Protein AF-A0A9X1LPK2-F1 (afdb_monomer)

pLDDT: mean 75.33, std 13.74, range [39.84, 93.5]

Radius of gyration: 26.35 Å; Cα contacts (8 Å, |Δi|>4): 251; chains: 1; bounding box: 67×28×65 Å

Secondary structure (DSSP, 8-state):
-EEEEEEEEEETTTTEEEEEPTTSPEEEEEGGGB-SS---TT-EEEEEEEEETTEEEEEEEEEEPTTPPP----TT----------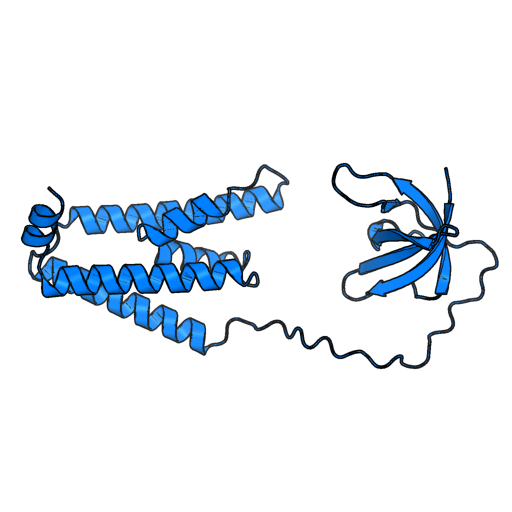----HHHHHHHHHHHHHHHHHHHHHHHTTSS-HHHHHHHHHHHHHHHHHHHHHHHHHHHTPPPPPHHHHHHHIIIIIHHHHHHHHHHH--S-S-HHHHHHHHHHHHHHHHHHHHHHHH-HHHHHHHT-

Organism: NCBI:txid2830665

Structure (mmCIF, N/CA/C/O backbone):
data_AF-A0A9X1LPK2-F1
#
_entry.id   AF-A0A9X1LPK2-F1
#
loop_
_atom_site.group_PDB
_atom_site.id
_atom_site.type_symbol
_atom_site.label_atom_id
_atom_site.label_alt_id
_atom_site.label_comp_id
_atom_site.label_asym_id
_atom_site.label_entity_id
_atom_site.label_seq_id
_atom_site.pdbx_PDB_ins_c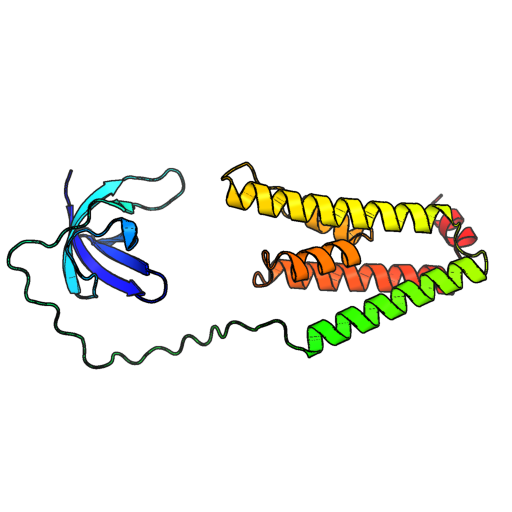ode
_atom_site.Cartn_x
_atom_site.Cartn_y
_atom_site.Cartn_z
_atom_site.occupancy
_atom_site.B_iso_or_equiv
_atom_site.auth_seq_id
_atom_site.auth_comp_id
_atom_site.auth_asym_id
_atom_site.auth_atom_id
_atom_site.pdbx_PDB_model_num
ATOM 1 N N . MET A 1 1 ? -17.197 5.290 39.358 1.00 73.25 1 MET A N 1
ATOM 2 C CA . MET A 1 1 ? -18.609 5.562 39.716 1.00 73.25 1 MET A CA 1
ATOM 3 C C . MET A 1 1 ? -19.497 4.995 38.621 1.00 73.25 1 MET A C 1
ATOM 5 O O . MET A 1 1 ? -19.075 5.026 37.468 1.00 73.25 1 MET A O 1
ATOM 9 N N . ARG A 1 2 ? -20.668 4.442 38.962 1.00 82.50 2 ARG A N 1
ATOM 10 C CA . ARG A 1 2 ? -21.638 3.992 37.955 1.00 82.50 2 ARG A CA 1
ATOM 11 C C . ARG A 1 2 ? -22.504 5.168 37.516 1.00 82.50 2 ARG A C 1
ATOM 13 O O . ARG A 1 2 ? -22.961 5.940 38.351 1.00 82.50 2 ARG A O 1
ATOM 20 N N . VAL A 1 3 ? -22.693 5.296 36.212 1.00 87.25 3 VAL A N 1
ATOM 21 C CA . VAL A 1 3 ? -23.479 6.339 35.556 1.00 87.25 3 VAL A CA 1
ATOM 22 C C . VAL A 1 3 ? -24.634 5.661 34.833 1.00 87.25 3 VAL A C 1
ATOM 24 O O . VAL A 1 3 ? -24.469 4.585 34.259 1.00 87.25 3 VAL A O 1
ATOM 27 N N . GLN A 1 4 ? -25.809 6.279 34.869 1.00 89.56 4 GLN A N 1
ATOM 28 C CA . GLN A 1 4 ? -26.956 5.830 34.090 1.00 89.56 4 GLN A CA 1
ATOM 29 C C . GLN A 1 4 ? -27.042 6.621 32.789 1.00 89.56 4 GLN A C 1
ATOM 31 O O . GLN A 1 4 ? -26.745 7.813 32.747 1.00 89.56 4 GLN A O 1
ATOM 36 N N . GLY A 1 5 ? -27.474 5.963 31.724 1.00 88.44 5 GLY A N 1
ATOM 37 C CA . GLY A 1 5 ? -27.716 6.600 30.441 1.00 88.44 5 GLY A CA 1
ATOM 38 C C . GLY A 1 5 ? -28.666 5.781 29.586 1.00 88.44 5 GLY A C 1
ATOM 39 O O . GLY A 1 5 ? -29.150 4.723 29.988 1.00 88.44 5 GLY A O 1
ATOM 40 N N . THR A 1 6 ? -28.939 6.281 28.389 1.00 89.44 6 THR A N 1
ATOM 41 C CA . THR A 1 6 ? -29.789 5.589 27.415 1.00 89.44 6 THR A CA 1
ATOM 42 C C . THR A 1 6 ? -28.982 5.315 26.161 1.00 89.44 6 THR A C 1
ATOM 44 O O . THR A 1 6 ? -28.299 6.209 25.666 1.00 89.44 6 THR A O 1
ATOM 47 N N . ILE A 1 7 ? -29.040 4.094 25.632 1.00 87.25 7 ILE A N 1
ATOM 48 C CA . ILE A 1 7 ? -28.417 3.779 24.345 1.00 87.25 7 ILE A CA 1
ATOM 49 C C . ILE A 1 7 ? -29.108 4.634 23.279 1.00 87.25 7 ILE A C 1
ATOM 51 O O . ILE A 1 7 ? -30.276 4.432 22.965 1.00 87.25 7 ILE A O 1
ATOM 55 N N . HIS A 1 8 ? -28.396 5.627 22.753 1.00 83.94 8 HIS A N 1
ATOM 56 C CA . HIS A 1 8 ? -28.924 6.559 21.759 1.00 83.94 8 HIS A CA 1
ATOM 57 C C . HIS A 1 8 ? -28.713 6.048 20.335 1.00 83.94 8 HIS A C 1
ATOM 59 O O . HIS A 1 8 ? -29.513 6.338 19.454 1.00 83.94 8 HIS A O 1
ATOM 65 N N . ARG A 1 9 ? -27.642 5.277 20.114 1.00 82.50 9 ARG A N 1
ATOM 66 C CA . ARG A 1 9 ? -27.357 4.632 18.832 1.00 82.50 9 ARG A CA 1
ATOM 67 C C . ARG A 1 9 ? -26.761 3.255 19.050 1.00 82.50 9 ARG A C 1
ATOM 69 O O . ARG A 1 9 ? -25.838 3.125 19.856 1.00 82.50 9 ARG A O 1
ATOM 76 N N . TRP A 1 10 ? -27.211 2.265 18.287 1.00 84.38 10 TRP A N 1
ATOM 77 C CA . TRP A 1 10 ? -26.625 0.927 18.302 1.00 84.38 10 TRP A CA 1
ATOM 78 C C . TRP A 1 10 ? -26.469 0.352 16.892 1.00 84.38 10 TRP A C 1
ATOM 80 O O . TRP A 1 10 ? -27.422 0.308 16.123 1.00 84.38 10 TRP A O 1
ATOM 90 N N . ASP A 1 11 ? -25.264 -0.111 16.558 1.00 80.81 11 ASP A N 1
ATOM 91 C CA . ASP A 1 11 ? -24.963 -0.817 15.310 1.00 80.81 11 ASP A CA 1
ATOM 92 C C . ASP A 1 11 ? -24.681 -2.290 15.638 1.00 80.81 11 ASP A C 1
ATOM 94 O O . ASP A 1 11 ? -23.607 -2.644 16.137 1.00 80.81 11 ASP A O 1
ATOM 98 N N . ALA A 1 12 ? -25.672 -3.151 15.389 1.00 74.44 12 ALA A N 1
ATOM 99 C CA . ALA A 1 12 ? -25.590 -4.575 15.702 1.00 74.44 12 ALA A CA 1
ATOM 100 C C . ALA A 1 12 ? -24.550 -5.312 14.839 1.00 74.44 12 ALA A C 1
ATOM 102 O O . ALA A 1 12 ? -23.851 -6.186 15.351 1.00 74.44 12 ALA A O 1
ATOM 103 N N . ASP A 1 13 ? -24.389 -4.918 13.571 1.00 68.44 13 ASP A N 1
ATOM 104 C CA . ASP A 1 13 ? -23.451 -5.549 12.634 1.00 68.44 13 ASP A CA 1
ATOM 105 C C . ASP A 1 13 ? -21.996 -5.274 13.022 1.00 68.44 13 ASP A C 1
ATOM 107 O O . ASP A 1 13 ? -21.111 -6.121 12.869 1.00 68.44 13 ASP A O 1
ATOM 111 N N . ARG A 1 14 ? -21.727 -4.060 13.512 1.00 73.00 14 ARG A N 1
ATOM 112 C CA . ARG A 1 14 ? -20.387 -3.643 13.939 1.00 73.00 14 ARG A CA 1
ATOM 113 C C . ARG A 1 14 ? -20.136 -3.858 15.431 1.00 73.00 14 ARG A C 1
ATOM 115 O O . ARG A 1 14 ? -18.983 -3.755 15.849 1.00 73.00 14 ARG A O 1
ATOM 122 N N . GLY A 1 15 ? -21.170 -4.163 16.214 1.00 82.44 15 GLY A N 1
ATOM 123 C CA . GLY A 1 15 ? -21.077 -4.512 17.631 1.00 82.44 15 GLY A CA 1
ATOM 124 C C . GLY A 1 15 ? -20.675 -3.350 18.542 1.00 82.44 15 GLY A C 1
ATOM 125 O O . GLY A 1 15 ? -19.964 -3.569 19.526 1.00 82.44 15 GLY A O 1
ATOM 126 N N . PHE A 1 16 ? -21.076 -2.118 18.224 1.00 86.31 16 PHE A N 1
ATOM 127 C CA . PHE A 1 16 ? -20.827 -0.953 19.078 1.00 86.31 16 PHE A CA 1
ATOM 128 C C . PHE A 1 16 ? -21.978 0.053 19.018 1.00 86.31 16 PHE A C 1
ATOM 130 O O . PHE A 1 16 ? -22.809 0.032 18.111 1.00 86.31 16 PHE A O 1
ATOM 137 N N . GLY A 1 17 ? -21.985 0.983 19.965 1.00 88.56 17 GLY A N 1
ATOM 138 C CA . GLY A 1 17 ? -22.959 2.059 20.020 1.00 88.56 17 GLY A CA 1
ATOM 139 C C . GLY A 1 17 ? -22.508 3.225 20.884 1.00 88.56 17 GLY A C 1
ATOM 140 O O . GLY A 1 17 ? -21.340 3.331 21.270 1.00 88.56 17 GLY A O 1
ATOM 141 N N . PHE A 1 18 ? -23.463 4.098 21.183 1.00 90.38 18 PHE A N 1
ATOM 142 C CA . PHE A 1 18 ? -23.267 5.269 22.024 1.00 90.38 18 PHE A CA 1
ATOM 143 C C . PHE A 1 18 ? -24.381 5.375 23.057 1.00 90.38 18 PHE A C 1
ATOM 145 O O . PHE A 1 18 ? -25.564 5.254 22.729 1.00 90.38 18 PHE A O 1
ATOM 152 N N . ILE A 1 19 ? -23.985 5.615 24.302 1.00 89.44 19 ILE A N 1
ATOM 153 C CA . ILE A 1 19 ? -24.889 5.844 25.422 1.00 89.44 19 ILE A CA 1
ATOM 154 C C . ILE A 1 19 ? -24.938 7.346 25.670 1.00 89.44 19 ILE A C 1
ATOM 156 O O . ILE A 1 19 ? -23.913 7.959 25.966 1.00 89.44 19 ILE A O 1
ATOM 160 N N . ARG A 1 20 ? -26.129 7.933 25.555 1.00 89.06 20 ARG A N 1
ATOM 161 C CA . ARG A 1 20 ? -26.365 9.325 25.912 1.00 89.06 20 ARG A CA 1
ATOM 162 C C . ARG A 1 20 ? -26.523 9.445 27.417 1.00 89.06 20 ARG A C 1
ATOM 164 O O . ARG A 1 20 ? -27.362 8.775 28.028 1.00 89.06 20 ARG A O 1
ATOM 171 N N . ARG A 1 21 ? -25.696 10.305 27.991 1.00 86.06 21 ARG A N 1
ATOM 172 C CA . ARG A 1 21 ? -25.696 10.647 29.409 1.00 86.06 21 ARG A CA 1
ATOM 173 C C . ARG A 1 21 ? -26.743 11.726 29.729 1.00 86.06 21 ARG A C 1
ATOM 175 O O . ARG A 1 21 ? -27.220 12.406 28.816 1.00 86.06 21 ARG A O 1
ATOM 182 N N . PRO A 1 22 ? -27.058 11.936 31.020 1.00 78.75 22 PRO A N 1
ATOM 183 C CA . PRO A 1 22 ? -27.886 13.056 31.467 1.00 78.75 22 PRO A CA 1
ATOM 184 C C . PRO A 1 22 ? -27.287 14.425 31.110 1.00 78.75 22 PRO A C 1
ATOM 186 O O . PRO A 1 22 ? -28.027 15.363 30.841 1.00 78.75 22 PRO A O 1
ATOM 189 N N . ASP A 1 23 ? -25.955 14.524 31.028 1.00 79.31 23 ASP A N 1
ATOM 190 C CA . ASP A 1 23 ? -25.223 15.729 30.602 1.00 79.31 23 ASP A CA 1
ATOM 191 C C . ASP A 1 23 ? -25.181 15.921 29.067 1.00 79.31 23 ASP A C 1
ATOM 193 O O . ASP A 1 23 ? -24.407 16.731 28.559 1.00 79.31 23 ASP A O 1
ATOM 197 N N . GLN A 1 24 ? -25.983 15.150 28.323 1.00 74.00 24 GLN A N 1
ATOM 198 C CA . GLN A 1 24 ? -26.071 15.110 26.858 1.00 74.00 24 GLN A CA 1
ATOM 199 C C . GLN A 1 24 ? -24.787 14.744 26.095 1.00 74.00 24 GLN A C 1
ATOM 201 O O . GLN A 1 24 ? -24.772 14.809 24.864 1.00 74.00 24 GLN A O 1
ATOM 206 N N . ARG A 1 25 ? -23.719 14.305 26.765 1.00 78.69 25 ARG A N 1
ATOM 207 C CA . ARG A 1 25 ? -22.526 13.794 26.078 1.00 78.69 25 ARG A CA 1
ATOM 208 C C . ARG A 1 25 ? -22.659 12.296 25.810 1.00 78.69 25 ARG A C 1
ATOM 210 O O . ARG A 1 25 ? -23.256 11.554 26.591 1.00 78.69 25 ARG A O 1
ATOM 217 N N . ASP A 1 26 ? -22.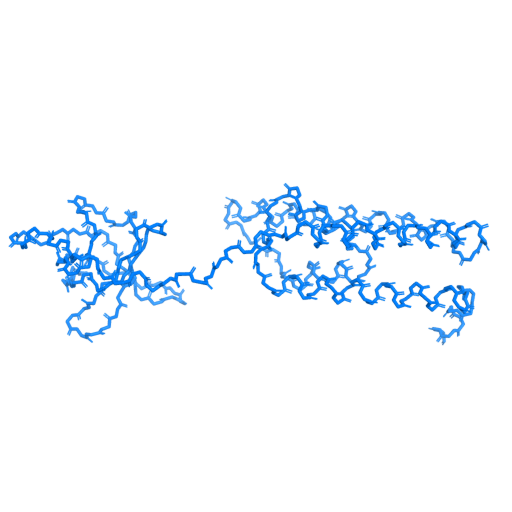081 11.854 24.699 1.00 85.44 26 ASP A N 1
ATOM 218 C CA . ASP A 1 26 ? -22.123 10.452 24.291 1.00 85.44 26 ASP A CA 1
ATOM 219 C C . ASP A 1 26 ? -20.893 9.696 24.798 1.00 85.44 26 ASP A C 1
ATOM 221 O O . ASP A 1 26 ? -19.754 10.080 24.526 1.00 85.44 26 ASP A O 1
ATOM 225 N N . ALA A 1 27 ? -21.132 8.587 25.495 1.00 87.50 27 ALA A N 1
ATOM 226 C CA . ALA A 1 27 ? -20.107 7.626 25.875 1.00 87.50 27 ALA A CA 1
ATOM 227 C C . ALA A 1 27 ? -20.098 6.452 24.888 1.00 87.50 27 ALA A C 1
ATOM 229 O O . ALA A 1 27 ? -21.145 5.901 24.540 1.00 87.50 27 ALA A O 1
ATOM 230 N N . PHE A 1 28 ? -18.914 6.053 24.432 1.00 89.19 28 PHE A N 1
ATOM 231 C CA . PHE A 1 28 ? -18.759 4.920 23.521 1.00 89.19 28 PHE A CA 1
ATOM 232 C C . PHE A 1 28 ? -18.965 3.590 24.257 1.00 89.19 28 PHE A C 1
ATOM 234 O O . PHE A 1 28 ? -18.398 3.391 25.328 1.00 89.19 28 PHE A O 1
ATOM 241 N N . VAL A 1 29 ? -19.699 2.647 23.660 1.00 88.69 29 VAL A N 1
ATOM 242 C CA . VAL A 1 29 ? -19.901 1.291 24.199 1.00 88.69 29 VAL A CA 1
ATOM 243 C C . VAL A 1 29 ? -19.631 0.233 23.131 1.00 88.69 29 VAL A C 1
ATOM 245 O O . VAL A 1 29 ? -20.026 0.382 21.976 1.00 88.69 29 VAL A O 1
ATOM 248 N N . HIS A 1 30 ? -18.981 -0.866 23.514 1.00 88.12 30 HIS A N 1
ATOM 249 C CA . HIS A 1 30 ? -18.764 -2.029 22.654 1.00 88.12 30 HIS A CA 1
ATOM 250 C C . HIS A 1 30 ? -19.565 -3.231 23.170 1.00 88.12 30 HIS A C 1
ATOM 252 O O . HIS A 1 30 ? -19.701 -3.407 24.375 1.00 88.12 30 HIS A O 1
ATOM 258 N N . VAL A 1 31 ? -20.004 -4.137 22.291 1.00 81.62 31 VAL A N 1
ATOM 259 C CA . VAL A 1 31 ? -20.770 -5.355 22.651 1.00 81.62 31 VAL A CA 1
ATOM 260 C C . VAL A 1 31 ? -20.062 -6.253 23.675 1.00 81.62 31 VAL A C 1
ATOM 262 O O . VAL A 1 31 ? -20.699 -6.996 24.407 1.00 81.62 31 VAL A O 1
ATOM 265 N N . ARG A 1 32 ? -18.732 -6.149 23.770 1.00 85.06 32 ARG A N 1
ATOM 266 C CA . ARG A 1 32 ? -17.907 -6.910 24.728 1.00 85.06 32 ARG A CA 1
ATOM 267 C C . ARG A 1 32 ? -18.019 -6.382 26.154 1.00 85.06 32 ARG A C 1
ATOM 269 O O . ARG A 1 32 ? -17.733 -7.110 27.098 1.00 85.06 32 ARG A O 1
ATOM 276 N N . ASP A 1 33 ? -18.403 -5.121 26.278 1.00 85.00 33 ASP A N 1
ATOM 277 C CA . ASP A 1 33 ? -18.527 -4.424 27.545 1.00 85.00 33 ASP A CA 1
ATOM 278 C C . ASP A 1 33 ? -19.958 -4.521 28.101 1.00 85.00 33 ASP A C 1
ATOM 280 O O . ASP A 1 33 ? -20.194 -4.103 29.230 1.00 85.00 33 ASP A O 1
ATOM 284 N N . VAL A 1 34 ? -20.900 -5.085 27.329 1.00 83.31 34 VAL A N 1
ATOM 285 C CA . VAL A 1 34 ? -22.306 -5.283 27.707 1.00 83.31 34 VAL A CA 1
ATOM 286 C C . VAL A 1 34 ? -22.491 -6.649 28.368 1.00 83.31 34 VAL A C 1
ATOM 288 O O . VAL A 1 34 ? -22.017 -7.669 27.865 1.00 83.31 34 VAL A O 1
ATOM 291 N N . ARG A 1 35 ? -23.187 -6.683 29.508 1.00 78.75 35 ARG A N 1
ATOM 292 C CA . ARG A 1 35 ? -23.410 -7.887 30.319 1.00 78.75 35 ARG A CA 1
ATOM 293 C C . ARG A 1 35 ? -24.898 -8.072 30.598 1.00 78.75 35 ARG A C 1
ATOM 295 O O . ARG A 1 35 ? -25.508 -7.245 31.265 1.00 78.75 35 ARG A O 1
ATOM 302 N N . GLY A 1 36 ? -25.468 -9.177 30.114 1.00 69.12 36 GLY A N 1
ATOM 303 C CA . GLY A 1 36 ? -26.843 -9.578 30.447 1.00 69.12 36 GLY A CA 1
ATOM 304 C C . GLY A 1 36 ? -27.944 -8.690 29.858 1.00 69.12 36 GLY A C 1
ATOM 305 O O . GLY A 1 36 ? -29.087 -8.791 30.284 1.00 69.12 36 GLY A O 1
ATOM 306 N N . VAL A 1 37 ? -27.616 -7.832 28.886 1.00 72.94 37 VAL A N 1
ATOM 307 C CA . VAL A 1 37 ? -28.560 -6.938 28.201 1.00 72.94 37 VAL A CA 1
ATOM 308 C C . VAL A 1 37 ? -28.402 -7.098 26.707 1.00 72.94 37 VAL A C 1
ATOM 310 O O . VAL A 1 37 ? -27.277 -7.186 26.217 1.00 72.94 37 VAL A O 1
ATOM 313 N N . ILE A 1 38 ? -29.518 -7.082 25.983 1.00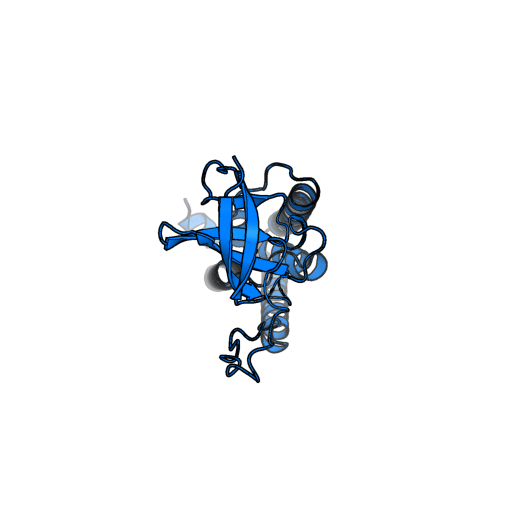 75.94 38 ILE A N 1
ATOM 314 C CA . ILE A 1 38 ? -29.508 -6.915 24.533 1.00 75.94 38 ILE A CA 1
ATOM 315 C C . ILE A 1 38 ? -29.444 -5.408 24.254 1.00 75.94 38 ILE A C 1
ATOM 317 O O . ILE A 1 38 ? -30.416 -4.699 24.524 1.00 75.94 38 ILE A O 1
ATOM 321 N N . PRO A 1 39 ? -28.305 -4.885 23.775 1.00 78.25 39 PRO A N 1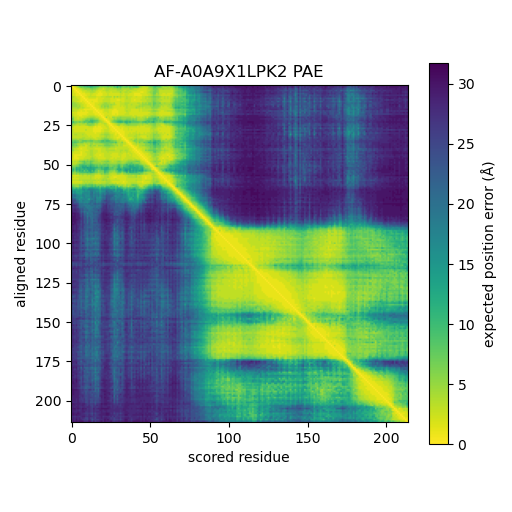
ATOM 322 C CA . PRO A 1 39 ? -28.165 -3.462 23.517 1.00 78.25 39 PRO A CA 1
ATOM 323 C C . PRO A 1 39 ? -29.017 -3.060 22.306 1.00 78.25 39 PRO A C 1
ATOM 325 O O . PRO A 1 39 ? -28.868 -3.605 21.214 1.00 78.25 39 PRO A O 1
ATOM 328 N N . ALA A 1 40 ? -29.916 -2.102 22.513 1.00 77.94 40 ALA A N 1
ATOM 329 C CA . ALA A 1 40 ? -30.791 -1.541 21.490 1.00 77.94 40 ALA A CA 1
ATOM 330 C C . ALA A 1 40 ? -31.048 -0.058 21.785 1.00 77.94 40 ALA A C 1
ATOM 332 O O . ALA A 1 40 ? -30.920 0.381 22.929 1.00 77.94 40 ALA A O 1
ATOM 333 N N . GLU A 1 41 ? -31.402 0.718 20.762 1.00 82.31 41 GLU A N 1
ATOM 334 C CA . GLU A 1 41 ? -31.726 2.138 20.932 1.00 82.31 41 GLU A CA 1
ATOM 335 C C . GLU A 1 41 ? -32.921 2.322 21.882 1.00 82.31 41 GLU A C 1
ATOM 337 O O . GLU A 1 41 ? -33.897 1.577 21.831 1.00 82.31 41 GLU A O 1
ATOM 342 N N . GLY A 1 42 ? -32.826 3.296 22.789 1.00 80.62 42 GLY A N 1
ATOM 343 C CA . GLY A 1 42 ? -33.835 3.575 23.814 1.00 80.62 42 GLY A CA 1
ATOM 344 C C . GLY A 1 42 ? -33.701 2.752 25.101 1.00 80.62 42 GLY A C 1
ATOM 345 O O . GLY A 1 42 ? -34.378 3.055 26.084 1.00 80.62 42 GLY A O 1
ATOM 346 N N . VAL A 1 43 ? -32.811 1.753 25.152 1.00 82.50 43 VAL A N 1
ATOM 347 C CA . VAL A 1 43 ? -32.592 0.958 26.371 1.00 82.50 43 VAL A CA 1
ATOM 348 C C . VAL A 1 43 ? -31.821 1.771 27.407 1.00 82.50 43 VAL A C 1
ATOM 350 O O . VAL A 1 43 ? -30.737 2.294 27.130 1.00 82.50 43 VAL A O 1
ATOM 353 N N . ARG A 1 44 ? -32.369 1.845 28.624 1.00 86.00 44 ARG A N 1
ATOM 354 C CA . ARG A 1 44 ? -31.688 2.433 29.782 1.00 86.00 44 ARG A CA 1
ATOM 355 C C . ARG A 1 44 ? -30.685 1.451 30.372 1.00 86.00 44 ARG A C 1
ATOM 357 O O . ARG A 1 44 ? -31.029 0.316 30.705 1.00 86.00 44 ARG A O 1
ATOM 364 N N . VAL A 1 45 ? -29.452 1.914 30.520 1.00 89.06 45 VAL A N 1
ATOM 365 C CA . VAL A 1 45 ? -28.325 1.123 31.007 1.00 89.06 45 VAL A CA 1
ATOM 366 C C . VAL A 1 45 ? -27.562 1.868 32.092 1.00 89.06 45 VAL A C 1
ATOM 368 O O . VAL A 1 45 ? -27.469 3.095 32.080 1.00 89.06 45 VAL A O 1
ATOM 371 N N . GLU A 1 46 ? -26.992 1.111 33.019 1.00 90.62 46 GLU A N 1
ATOM 372 C CA . GLU A 1 46 ? -25.971 1.584 33.947 1.00 90.62 46 GLU A CA 1
ATOM 373 C C . GLU A 1 46 ? -24.596 1.087 33.494 1.00 90.62 46 GLU A C 1
ATOM 375 O O . GLU A 1 46 ? -24.467 -0.023 32.979 1.00 90.62 46 GLU A O 1
ATOM 380 N N . PHE A 1 47 ? -23.565 1.911 33.647 1.00 89.06 47 PHE A N 1
ATOM 381 C CA . PHE A 1 47 ? -22.209 1.576 33.221 1.00 89.06 47 PHE A CA 1
ATOM 382 C C . PHE A 1 47 ? -21.160 2.292 34.068 1.00 89.06 47 PHE A C 1
ATOM 384 O O . PHE A 1 47 ? -21.434 3.313 34.692 1.00 89.06 47 PHE A O 1
ATOM 391 N N . SER A 1 48 ? -19.938 1.768 34.081 1.00 86.25 48 SER A N 1
ATOM 392 C CA . SER A 1 48 ? -18.772 2.471 34.626 1.00 86.25 48 SER A CA 1
ATOM 393 C C . SER A 1 48 ? -18.042 3.193 33.499 1.00 86.25 48 SER A C 1
ATOM 395 O O . SER A 1 48 ? -17.873 2.640 32.415 1.00 86.25 48 SER A O 1
ATOM 397 N N . GLU A 1 49 ? -17.612 4.428 33.730 1.00 83.62 49 GLU A N 1
ATOM 398 C CA . GLU A 1 49 ? -16.877 5.204 32.728 1.00 83.62 49 GLU A CA 1
ATOM 399 C C . GLU A 1 49 ? -15.369 5.067 32.938 1.00 83.62 49 GLU A C 1
ATOM 401 O O . GLU A 1 49 ? -14.873 5.179 34.060 1.00 83.62 49 GLU A O 1
ATOM 406 N N . ILE A 1 50 ? -14.646 4.847 31.842 1.00 80.06 50 ILE A N 1
ATOM 407 C CA . ILE A 1 50 ? -13.192 4.963 31.790 1.00 80.06 50 ILE A CA 1
ATOM 408 C C . ILE A 1 50 ? -12.814 6.019 30.752 1.00 80.06 50 ILE A C 1
ATOM 410 O O . ILE A 1 50 ? -13.336 6.041 29.631 1.00 80.06 50 ILE A O 1
ATOM 414 N N . GLN A 1 51 ? -11.888 6.896 31.125 1.00 75.62 51 GLN A N 1
ATOM 415 C CA . GLN A 1 51 ? -11.275 7.831 30.195 1.00 75.62 51 GLN A CA 1
ATOM 416 C C . GLN A 1 51 ? -10.073 7.144 29.553 1.00 75.62 51 GLN A C 1
ATOM 418 O O . GLN A 1 51 ? -9.212 6.601 30.241 1.00 75.62 51 GLN A O 1
ATOM 423 N N . ILE A 1 52 ? -10.042 7.117 28.225 1.00 68.88 52 ILE A N 1
ATOM 424 C CA . ILE A 1 52 ? -8.934 6.533 27.477 1.00 68.88 52 ILE A CA 1
ATOM 425 C C . ILE A 1 52 ? -8.078 7.688 26.981 1.00 68.88 52 ILE A C 1
ATOM 427 O O . ILE A 1 52 ? -8.581 8.600 26.335 1.00 68.88 52 ILE A O 1
ATOM 431 N N . GLU A 1 53 ? -6.782 7.660 27.257 1.00 47.06 53 GLU A N 1
ATOM 432 C CA . GLU A 1 53 ? -5.874 8.712 26.810 1.00 47.06 53 GLU A CA 1
ATOM 433 C C . GLU A 1 53 ? -5.917 8.838 25.271 1.00 47.06 53 GLU A C 1
ATOM 435 O O . GLU A 1 53 ? -5.739 7.864 24.534 1.00 47.06 53 GLU A O 1
ATOM 440 N N . GLY A 1 54 ? -6.280 10.027 24.778 1.00 59.78 54 GLY A N 1
ATOM 441 C CA . GLY A 1 54 ? -6.473 10.301 23.348 1.00 59.78 54 GLY A CA 1
ATOM 442 C C . GLY A 1 54 ? -7.780 9.786 22.720 1.00 59.78 54 GLY A C 1
ATOM 443 O O . GLY A 1 54 ? -7.962 9.931 21.509 1.00 59.78 54 GLY A O 1
ATOM 444 N N . LYS A 1 55 ? -8.713 9.199 23.484 1.00 62.09 55 LYS A N 1
ATOM 445 C CA . LYS A 1 55 ? -10.051 8.808 22.999 1.00 62.09 55 LYS A CA 1
ATOM 446 C C . LYS A 1 55 ? -11.145 9.287 23.956 1.00 62.09 55 LYS A C 1
ATOM 448 O O . LYS A 1 55 ? -10.949 9.368 25.160 1.00 62.09 55 LYS A O 1
ATOM 453 N N . GLY A 1 56 ? -12.314 9.617 23.405 1.00 74.12 56 GLY A N 1
ATOM 454 C CA . GLY A 1 56 ? -13.475 10.029 24.200 1.00 74.12 56 GLY A CA 1
ATOM 455 C C . GLY A 1 56 ? -13.897 8.983 25.250 1.00 74.12 56 GLY A C 1
ATOM 456 O O . GLY A 1 56 ? -13.409 7.848 25.232 1.00 74.12 56 GLY A O 1
ATOM 457 N N . PRO A 1 57 ? -14.811 9.350 26.158 1.00 81.69 57 PRO A N 1
ATOM 458 C CA . PRO A 1 57 ? -15.210 8.503 27.279 1.00 81.69 57 PRO A CA 1
ATOM 459 C C . PRO A 1 57 ? -15.797 7.165 26.812 1.00 81.69 57 PRO A C 1
ATOM 461 O O . PRO A 1 57 ? -16.610 7.118 25.881 1.00 81.69 57 PRO A O 1
ATOM 464 N N . ARG A 1 58 ? -15.388 6.066 27.461 1.00 87.94 58 ARG A N 1
ATOM 465 C CA . ARG A 1 58 ? -15.865 4.707 27.166 1.00 87.94 58 ARG A CA 1
ATOM 466 C C . ARG A 1 58 ? -16.626 4.126 28.351 1.00 87.94 58 ARG A C 1
ATOM 468 O O . ARG A 1 58 ? -16.143 4.135 29.478 1.00 87.94 58 ARG A O 1
ATOM 475 N N . ALA A 1 59 ? -17.787 3.559 28.055 1.00 87.31 59 ALA A N 1
ATOM 476 C CA . ALA A 1 59 ? -18.598 2.789 28.977 1.00 87.31 59 ALA A CA 1
ATOM 477 C C . ALA A 1 59 ? -18.113 1.333 29.052 1.00 87.31 59 ALA A C 1
ATOM 479 O O . ALA A 1 59 ? -17.948 0.669 28.026 1.00 87.31 59 ALA A O 1
ATOM 480 N N . VAL A 1 60 ? -17.908 0.838 30.272 1.00 85.56 60 VAL A N 1
ATOM 481 C CA . VAL A 1 60 ? -17.546 -0.548 30.596 1.00 85.56 60 VAL A CA 1
ATOM 482 C C . VAL A 1 60 ? -18.481 -1.127 31.662 1.00 85.56 60 VAL A C 1
ATOM 484 O O . VAL A 1 60 ? -19.086 -0.375 32.423 1.00 85.56 60 VAL A O 1
ATOM 487 N N . ASP A 1 61 ? -18.606 -2.459 31.717 1.00 84.12 61 ASP A N 1
ATOM 488 C CA . ASP A 1 61 ? -19.539 -3.172 32.616 1.00 84.12 61 ASP A CA 1
ATOM 489 C C . ASP A 1 61 ? -20.987 -2.655 32.485 1.00 84.12 61 ASP A C 1
ATOM 491 O O . ASP A 1 61 ? -21.625 -2.277 33.464 1.00 84.12 61 ASP A O 1
ATOM 495 N N . VAL A 1 62 ? -21.484 -2.591 31.244 1.00 82.94 62 VAL A N 1
ATOM 496 C CA . VAL A 1 62 ? -22.808 -2.053 30.906 1.00 82.94 62 VAL A CA 1
ATOM 497 C C . VAL A 1 62 ? -23.896 -3.075 31.230 1.00 82.94 62 VAL A C 1
ATOM 499 O O . VAL A 1 62 ? -23.878 -4.188 30.698 1.00 82.94 62 VAL A O 1
ATOM 502 N N . ARG A 1 63 ? -24.857 -2.694 32.075 1.00 86.50 63 ARG A N 1
ATOM 503 C CA . ARG A 1 63 ? -25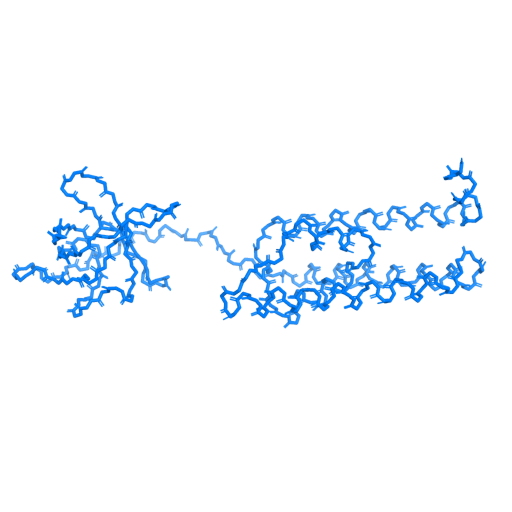.951 -3.544 32.579 1.00 86.50 63 ARG A CA 1
ATOM 504 C C . ARG A 1 63 ? -27.298 -2.837 32.468 1.00 86.50 63 ARG A C 1
ATOM 506 O O . ARG A 1 63 ? -27.359 -1.623 32.295 1.00 86.50 63 ARG A O 1
ATOM 513 N N . SER A 1 64 ? -28.390 -3.589 32.557 1.00 78.94 64 SER A N 1
ATOM 514 C CA . SER A 1 64 ? -29.742 -3.036 32.466 1.00 78.94 64 SER A CA 1
ATOM 515 C C . SER A 1 64 ? -30.117 -2.437 33.802 1.00 78.94 64 SER A C 1
ATOM 517 O O . SER A 1 64 ? -29.911 -3.070 34.838 1.00 78.94 64 SER A O 1
ATOM 519 N N . VAL A 1 65 ? -30.748 -1.269 33.773 1.00 77.81 65 VAL A N 1
ATOM 520 C CA . VAL A 1 65 ? -31.420 -0.754 34.965 1.00 77.81 65 VAL A CA 1
ATOM 521 C C . VAL A 1 65 ? -32.652 -1.630 35.225 1.00 77.81 65 VAL A C 1
ATOM 523 O O . VAL A 1 65 ? -33.472 -1.831 34.326 1.00 77.81 65 VAL A O 1
ATOM 526 N N . ALA A 1 66 ? -32.766 -2.188 36.433 1.00 57.16 66 ALA A N 1
ATOM 527 C CA . ALA A 1 66 ? -33.908 -3.012 36.826 1.00 57.16 66 ALA A CA 1
ATOM 528 C C . ALA A 1 66 ? -35.224 -2.223 36.661 1.00 57.16 66 ALA A C 1
ATOM 530 O O . ALA A 1 66 ? -35.322 -1.080 37.104 1.00 57.16 66 ALA A O 1
ATOM 531 N N . GLY A 1 67 ? -36.219 -2.821 35.994 1.00 52.47 67 GLY A N 1
ATOM 532 C CA . GLY A 1 67 ? -37.528 -2.198 35.748 1.00 52.47 67 GLY A CA 1
ATOM 533 C C . GLY A 1 67 ? -37.633 -1.325 34.488 1.00 52.47 67 GLY A C 1
ATOM 534 O O . GLY A 1 67 ? -38.662 -0.684 34.279 1.00 52.47 67 GLY A O 1
ATOM 535 N N . ALA A 1 68 ? -36.609 -1.283 33.626 1.00 53.56 68 ALA A N 1
ATOM 536 C CA . ALA A 1 68 ? -36.726 -0.630 32.322 1.00 53.56 68 ALA A CA 1
ATOM 537 C C . ALA A 1 68 ? -37.692 -1.417 31.401 1.00 53.56 68 ALA A C 1
ATOM 539 O O . ALA A 1 68 ? -37.581 -2.644 31.332 1.00 53.56 68 ALA A O 1
ATOM 540 N N . PRO A 1 69 ? -38.623 -0.751 30.684 1.00 48.59 69 PRO A N 1
ATOM 541 C CA . PRO A 1 69 ? -39.525 -1.428 29.757 1.00 48.59 69 PRO A CA 1
ATOM 542 C C . PRO A 1 69 ? -38.730 -2.249 28.738 1.00 48.59 69 PRO A C 1
ATOM 544 O O . PRO A 1 69 ? -37.730 -1.762 28.203 1.00 48.59 69 PRO A O 1
ATOM 547 N N . ALA A 1 70 ? -39.180 -3.478 28.467 1.00 49.41 70 ALA A N 1
ATOM 548 C CA . ALA A 1 70 ? -38.614 -4.315 27.416 1.00 49.41 70 ALA A CA 1
ATOM 549 C C . ALA A 1 70 ? -38.554 -3.513 26.109 1.00 49.41 70 ALA A C 1
ATOM 551 O O . ALA A 1 70 ? -39.539 -2.880 25.721 1.00 49.41 70 ALA A O 1
ATOM 552 N N . ALA A 1 71 ? -37.380 -3.498 25.474 1.00 49.50 71 ALA A N 1
ATOM 553 C CA . ALA A 1 71 ? -37.120 -2.722 24.271 1.00 49.50 71 ALA A CA 1
ATOM 554 C C . ALA A 1 71 ? -38.208 -2.992 23.222 1.00 49.50 71 ALA A C 1
ATOM 556 O O . ALA A 1 71 ? -38.299 -4.089 22.669 1.00 49.50 71 ALA A O 1
ATOM 557 N N . ARG A 1 72 ? -39.045 -1.989 22.948 1.00 43.53 72 ARG A N 1
ATOM 558 C CA . ARG A 1 72 ? -39.960 -2.029 21.812 1.00 43.53 72 ARG A CA 1
ATOM 559 C C . ARG A 1 72 ? -39.110 -1.738 20.586 1.00 43.53 72 ARG A C 1
ATOM 561 O O . ARG A 1 72 ? -38.564 -0.645 20.469 1.00 43.53 72 ARG A O 1
ATOM 568 N N . TYR A 1 73 ? -38.947 -2.732 19.719 1.00 42.34 73 TYR A N 1
ATOM 569 C CA . TYR A 1 73 ? -38.297 -2.539 18.427 1.00 42.34 73 TYR A CA 1
ATOM 570 C C . TYR A 1 73 ? -39.033 -1.394 17.712 1.00 42.34 73 TYR A C 1
ATOM 572 O O . TYR A 1 73 ? -40.246 -1.518 17.522 1.00 42.34 73 TYR A O 1
ATOM 580 N N . PRO A 1 74 ? -38.385 -0.271 17.347 1.00 42.41 74 PRO A N 1
ATOM 581 C CA . PRO A 1 74 ? -39.010 0.654 16.422 1.00 42.41 74 PRO A CA 1
ATOM 582 C C . PRO A 1 74 ? -39.239 -0.114 15.121 1.00 42.41 74 PRO A C 1
ATOM 584 O O . PRO A 1 74 ? -38.307 -0.654 14.518 1.00 42.41 74 PRO A O 1
ATOM 587 N N . GLU A 1 75 ? -40.506 -0.224 14.739 1.00 44.09 75 GLU A N 1
ATOM 588 C CA . GLU A 1 75 ? -40.946 -0.812 13.485 1.00 44.09 75 GLU A CA 1
ATOM 589 C C . GLU A 1 75 ? -40.270 -0.048 12.343 1.00 44.09 75 GLU A C 1
ATOM 591 O O . GLU A 1 75 ? -40.610 1.094 12.059 1.00 44.09 75 GLU A O 1
ATOM 596 N N . ARG A 1 76 ? -39.205 -0.652 11.795 1.00 43.03 76 ARG A N 1
ATOM 597 C CA . ARG A 1 76 ? -38.382 -0.167 10.676 1.00 43.03 76 ARG A CA 1
ATOM 598 C C . ARG A 1 76 ? -38.232 1.359 10.617 1.00 43.03 76 ARG A C 1
ATOM 600 O O . ARG A 1 76 ? -38.842 2.032 9.789 1.00 43.03 76 ARG A O 1
ATOM 607 N N . ALA A 1 77 ? -37.271 1.888 11.372 1.00 40.78 77 ALA A N 1
ATOM 608 C CA . ALA A 1 77 ? -36.601 3.105 10.923 1.00 40.78 77 ALA A CA 1
ATOM 609 C C . ALA A 1 77 ? -36.049 2.846 9.505 1.00 40.78 77 ALA A C 1
ATOM 611 O O . ALA A 1 77 ? -35.473 1.770 9.282 1.00 40.78 77 ALA A O 1
ATOM 612 N N . PRO A 1 78 ? -36.221 3.764 8.531 1.00 39.84 78 PRO A N 1
ATOM 613 C CA . PRO A 1 78 ? -35.663 3.576 7.206 1.00 39.84 78 PRO A CA 1
ATOM 614 C C . PRO A 1 78 ? -34.169 3.388 7.400 1.00 39.84 78 PRO A C 1
ATOM 616 O O . PRO A 1 78 ? -33.472 4.270 7.909 1.00 39.84 78 PRO A O 1
ATOM 619 N N . SER A 1 79 ? -33.693 2.203 7.031 1.00 43.56 79 SER A N 1
ATOM 620 C CA . SER A 1 79 ? -32.282 1.931 6.872 1.00 43.56 79 SER A CA 1
ATOM 621 C C . SER A 1 79 ? -31.809 2.985 5.886 1.00 43.56 79 SER A C 1
ATOM 623 O O . SER A 1 79 ? -32.027 2.863 4.682 1.00 43.56 79 SER A O 1
ATOM 625 N N . ARG A 1 80 ? -31.231 4.081 6.403 1.00 46.31 80 ARG A N 1
ATOM 626 C CA . ARG A 1 80 ? -30.447 5.020 5.611 1.00 46.31 80 ARG A CA 1
ATOM 627 C C . ARG A 1 80 ? -29.387 4.143 5.009 1.00 46.31 80 ARG A C 1
ATOM 629 O O . ARG A 1 80 ? -28.418 3.792 5.679 1.00 46.31 80 ARG A O 1
ATOM 636 N N . THR A 1 81 ? -29.676 3.714 3.786 1.00 44.59 81 THR A N 1
ATOM 637 C CA . THR A 1 81 ? -28.889 2.809 2.980 1.00 44.59 81 THR A CA 1
ATOM 638 C C . THR A 1 81 ? -27.454 3.184 3.229 1.00 44.59 81 THR A C 1
ATOM 640 O O . THR A 1 81 ? -27.045 4.301 2.892 1.00 44.59 81 THR A O 1
ATOM 643 N N . ALA A 1 82 ? -26.722 2.287 3.884 1.00 46.56 82 ALA A N 1
ATOM 644 C CA . ALA A 1 82 ? -25.285 2.336 3.941 1.00 46.56 82 ALA A CA 1
ATOM 645 C C . ALA A 1 82 ? -24.808 2.187 2.495 1.00 46.56 82 ALA A C 1
ATOM 647 O O . ALA A 1 82 ? -24.358 1.137 2.049 1.00 46.56 82 ALA A O 1
ATOM 648 N N . ARG A 1 83 ? -24.896 3.279 1.734 1.00 45.09 83 ARG A N 1
ATOM 649 C CA . ARG A 1 83 ? -24.280 3.471 0.428 1.00 45.09 83 ARG A CA 1
ATOM 650 C C . ARG A 1 83 ? -22.790 3.746 0.636 1.00 45.09 83 ARG A C 1
ATOM 652 O O . ARG A 1 83 ? -22.190 4.590 -0.005 1.00 45.09 83 ARG A O 1
ATOM 659 N N . GLY A 1 84 ? -22.190 3.008 1.559 1.00 43.22 84 GLY A N 1
ATOM 660 C CA . GLY A 1 84 ? -20.771 2.742 1.634 1.00 43.22 84 GLY A CA 1
ATOM 661 C C . GLY A 1 84 ? -20.583 1.301 1.207 1.00 43.22 84 GLY A C 1
ATOM 662 O O . GLY A 1 84 ? -20.082 0.493 1.984 1.00 43.22 84 GLY A O 1
ATOM 663 N N . GLY A 1 85 ? -21.056 0.960 0.000 1.00 41.06 85 GLY A N 1
ATOM 664 C CA . GLY A 1 85 ? -20.777 -0.336 -0.594 1.00 41.06 85 GLY A CA 1
ATOM 665 C C . GLY A 1 85 ? -19.279 -0.570 -0.470 1.00 41.06 85 GLY A C 1
ATOM 666 O O . GLY A 1 85 ? -18.484 0.224 -0.980 1.00 41.06 85 GLY A O 1
ATOM 667 N N . ARG A 1 86 ? -18.895 -1.616 0.270 1.00 47.94 86 ARG A N 1
ATOM 668 C CA . ARG A 1 86 ? -17.537 -2.155 0.256 1.00 47.94 86 ARG A CA 1
ATOM 669 C C . ARG A 1 86 ? -17.226 -2.425 -1.210 1.00 47.94 86 ARG A C 1
ATOM 671 O O . ARG A 1 86 ? -17.605 -3.461 -1.742 1.00 47.94 86 ARG A O 1
ATOM 678 N N . ARG A 1 87 ? -16.583 -1.465 -1.882 1.00 48.62 87 ARG A N 1
ATOM 679 C CA . ARG A 1 87 ? -16.058 -1.643 -3.230 1.00 48.62 87 ARG A CA 1
ATOM 680 C C . ARG A 1 87 ? -14.929 -2.650 -3.086 1.00 48.62 87 ARG A C 1
ATOM 682 O O . ARG A 1 87 ? -13.780 -2.270 -2.858 1.00 48.62 87 ARG A O 1
ATOM 689 N N . SER A 1 88 ? -15.269 -3.934 -3.171 1.00 50.03 88 SER A N 1
ATOM 690 C CA . SER A 1 88 ? -14.318 -4.978 -3.523 1.00 50.03 88 SER A CA 1
ATOM 691 C C . SER A 1 88 ? -13.479 -4.446 -4.685 1.00 50.03 88 SER A C 1
ATOM 693 O O . SER A 1 88 ? -14.050 -3.799 -5.572 1.00 50.03 88 SER A O 1
ATOM 695 N N . PRO A 1 89 ? -12.144 -4.615 -4.676 1.00 55.38 89 PRO A N 1
ATOM 696 C CA . PRO A 1 89 ? -11.331 -4.206 -5.811 1.00 55.38 89 PRO A CA 1
ATOM 697 C C . PRO A 1 89 ? -11.963 -4.804 -7.068 1.00 55.38 89 PRO A C 1
ATOM 699 O O . PRO A 1 89 ? -12.078 -6.021 -7.189 1.00 55.38 89 PRO A O 1
ATOM 702 N N . GLY A 1 90 ? -12.505 -3.939 -7.931 1.00 64.75 90 GLY A N 1
ATOM 703 C CA . GLY A 1 90 ? -13.205 -4.388 -9.125 1.00 64.75 90 GLY A CA 1
ATOM 704 C C . GLY A 1 90 ? -12.235 -5.198 -9.970 1.00 64.75 90 GLY A C 1
ATOM 705 O O . GLY A 1 90 ? -11.057 -4.843 -10.039 1.00 64.75 90 GLY A O 1
ATOM 706 N N . ARG A 1 91 ? -12.716 -6.265 -10.614 1.00 70.50 91 ARG A N 1
ATOM 707 C CA . ARG A 1 91 ? -11.915 -7.095 -11.532 1.00 70.50 91 ARG A CA 1
ATOM 708 C C . ARG A 1 91 ? -11.112 -6.236 -12.525 1.00 70.50 91 ARG A C 1
ATOM 710 O O . ARG A 1 91 ? -9.956 -6.539 -12.781 1.00 70.50 91 ARG A O 1
ATOM 717 N N . ALA A 1 92 ? -11.667 -5.100 -12.955 1.00 71.00 92 ALA A N 1
ATOM 718 C CA . ALA A 1 92 ? -10.975 -4.092 -13.758 1.00 71.00 92 ALA A CA 1
ATOM 719 C C . ALA A 1 92 ? -9.654 -3.591 -13.138 1.00 71.00 92 ALA A C 1
ATOM 721 O O . ALA A 1 92 ? -8.635 -3.558 -13.813 1.00 71.00 92 ALA A O 1
ATOM 722 N N . GLY A 1 93 ? -9.626 -3.259 -11.843 1.00 75.00 93 GLY A N 1
ATOM 723 C CA . GLY A 1 93 ? -8.404 -2.787 -11.181 1.00 75.00 93 GLY A CA 1
ATOM 724 C C . GLY A 1 93 ? -7.317 -3.862 -11.068 1.00 75.00 93 GLY A C 1
ATOM 725 O O . GLY A 1 93 ? -6.135 -3.538 -11.106 1.00 75.00 93 GLY A O 1
ATOM 726 N N . LEU A 1 94 ? -7.711 -5.136 -10.959 1.00 77.81 94 LEU A N 1
ATOM 727 C CA . LEU A 1 94 ? -6.786 -6.272 -11.006 1.00 77.81 94 LEU A CA 1
ATOM 728 C C . LEU A 1 94 ? -6.176 -6.424 -12.405 1.00 77.81 94 LEU A C 1
ATOM 730 O O . LEU A 1 94 ? -4.960 -6.530 -12.522 1.00 77.81 94 LEU A O 1
ATOM 734 N N . VAL A 1 95 ? -7.012 -6.387 -13.447 1.00 81.00 95 VAL A N 1
ATOM 735 C CA . VAL A 1 95 ? -6.570 -6.492 -14.847 1.00 81.00 95 VAL A CA 1
ATOM 736 C C . VAL A 1 95 ? -5.605 -5.364 -15.198 1.00 81.00 95 VAL A C 1
ATOM 738 O O . VAL A 1 95 ? -4.523 -5.638 -15.706 1.00 81.00 95 VAL A O 1
ATOM 741 N N . VAL A 1 96 ? -5.938 -4.115 -14.858 1.00 78.94 96 VAL A N 1
ATOM 742 C CA . VAL A 1 96 ? -5.054 -2.973 -15.136 1.00 78.94 96 VAL A CA 1
ATOM 743 C C . VAL A 1 96 ? -3.700 -3.137 -14.436 1.00 78.94 96 VAL A C 1
ATOM 745 O O . VAL A 1 96 ? -2.668 -2.923 -15.061 1.00 78.94 96 VAL A O 1
ATOM 748 N N . ALA A 1 97 ? -3.673 -3.577 -13.173 1.00 79.00 97 ALA A N 1
ATOM 749 C CA . ALA A 1 97 ? -2.410 -3.810 -12.470 1.00 79.00 97 ALA A CA 1
ATOM 750 C C . ALA A 1 97 ? -1.557 -4.912 -13.126 1.00 79.00 97 ALA A C 1
ATOM 752 O O . ALA A 1 97 ? -0.344 -4.754 -13.234 1.00 79.00 97 ALA A O 1
ATOM 753 N N . ILE A 1 98 ? -2.178 -6.000 -13.599 1.00 83.62 98 ILE A N 1
ATOM 754 C CA . ILE A 1 98 ? -1.477 -7.075 -14.321 1.00 83.62 98 ILE A CA 1
ATOM 755 C C . ILE A 1 98 ? -0.893 -6.553 -15.636 1.00 83.62 98 ILE A C 1
ATOM 757 O O . ILE A 1 98 ? 0.274 -6.808 -15.914 1.00 83.62 98 ILE A O 1
ATOM 761 N N . VAL A 1 99 ? -1.672 -5.798 -16.416 1.00 84.81 99 VAL A N 1
ATOM 762 C CA . VAL A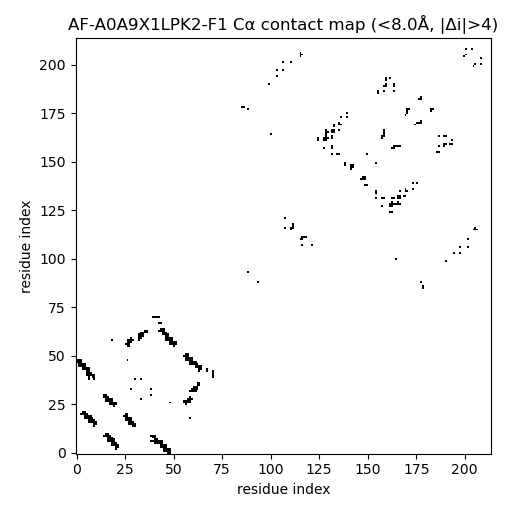 1 99 ? -1.214 -5.213 -17.688 1.00 84.81 99 VAL A CA 1
ATOM 763 C C . VAL A 1 99 ? -0.020 -4.287 -17.463 1.00 84.81 99 VAL A C 1
ATOM 765 O O . VAL A 1 99 ? 0.979 -4.392 -18.167 1.00 84.81 99 VAL A O 1
ATOM 768 N N . LEU A 1 100 ? -0.079 -3.425 -16.447 1.00 81.31 100 LEU A N 1
ATOM 769 C CA . LEU A 1 100 ? 1.020 -2.511 -16.124 1.00 81.31 100 LEU A CA 1
ATOM 770 C C . LEU A 1 100 ? 2.263 -3.257 -15.633 1.00 81.31 100 LEU A C 1
ATOM 772 O O . LEU A 1 100 ? 3.381 -2.874 -15.967 1.00 81.31 100 LEU A O 1
ATOM 776 N N . MET A 1 101 ? 2.085 -4.350 -14.889 1.00 84.38 101 MET A N 1
ATOM 777 C CA . MET A 1 101 ? 3.195 -5.195 -14.450 1.00 84.38 101 MET A CA 1
ATOM 778 C C . MET A 1 101 ? 3.840 -5.926 -15.629 1.00 84.38 101 MET A C 1
ATOM 780 O O . MET A 1 101 ? 5.064 -5.974 -15.711 1.00 84.38 101 MET A O 1
ATOM 784 N N . ALA A 1 102 ? 3.037 -6.432 -16.567 1.00 85.75 102 ALA A N 1
ATOM 785 C CA . ALA A 1 102 ? 3.535 -7.040 -17.794 1.00 85.75 102 ALA A CA 1
ATOM 786 C C . ALA A 1 102 ? 4.319 -6.020 -18.631 1.00 85.75 102 ALA A C 1
ATOM 788 O O . ALA A 1 102 ? 5.460 -6.287 -18.987 1.00 85.75 102 ALA A O 1
ATOM 789 N N . ALA A 1 103 ? 3.761 -4.824 -18.848 1.00 83.44 103 ALA A N 1
ATOM 790 C CA . ALA A 1 103 ? 4.432 -3.749 -19.576 1.00 83.44 103 ALA A CA 1
ATOM 791 C C . ALA A 1 103 ? 5.768 -3.354 -18.924 1.00 83.44 103 ALA A C 1
ATOM 793 O O . ALA A 1 103 ? 6.781 -3.239 -19.610 1.00 83.44 103 ALA A O 1
ATOM 794 N N . TRP A 1 104 ? 5.796 -3.201 -17.597 1.00 83.81 104 TRP A N 1
ATOM 795 C CA . TRP A 1 104 ? 7.016 -2.882 -16.854 1.00 83.81 104 TRP A CA 1
ATOM 796 C C . TRP A 1 104 ? 8.084 -3.978 -16.989 1.00 83.81 104 TRP A C 1
ATOM 798 O O . TRP A 1 104 ? 9.243 -3.669 -17.256 1.00 83.81 104 TRP A O 1
ATOM 808 N N . ILE A 1 105 ? 7.702 -5.257 -16.886 1.00 87.50 105 ILE A N 1
ATOM 809 C CA . ILE A 1 105 ? 8.617 -6.390 -17.108 1.00 87.50 105 ILE A CA 1
ATOM 810 C C . ILE A 1 105 ? 9.133 -6.399 -18.552 1.00 87.50 105 ILE A C 1
ATOM 812 O O . ILE A 1 105 ? 10.330 -6.579 -18.759 1.00 87.50 105 ILE A O 1
ATOM 816 N N . SER A 1 106 ? 8.266 -6.171 -19.544 1.00 84.62 106 SER A N 1
ATOM 817 C CA . SER A 1 106 ? 8.655 -6.111 -20.957 1.00 84.62 106 SER A CA 1
ATOM 818 C C . SER A 1 106 ? 9.676 -5.009 -21.227 1.00 84.62 106 SER A C 1
ATOM 820 O O . SER A 1 106 ? 10.634 -5.239 -21.957 1.00 84.62 106 SER A O 1
ATOM 822 N N . VAL A 1 107 ? 9.526 -3.839 -20.600 1.00 82.94 107 VAL A N 1
ATOM 823 C CA . VAL A 1 107 ? 10.510 -2.751 -20.699 1.00 82.94 107 VAL A CA 1
ATOM 824 C C . VAL A 1 107 ? 11.844 -3.156 -20.089 1.00 82.94 107 VAL A C 1
ATOM 826 O O . VAL A 1 107 ? 12.882 -2.921 -20.700 1.00 82.94 107 VAL A O 1
ATOM 829 N N . LEU A 1 108 ? 11.842 -3.741 -18.889 1.00 85.06 108 LEU A N 1
ATOM 830 C CA . LEU A 1 108 ? 13.082 -4.181 -18.249 1.00 85.06 108 LEU A CA 1
ATOM 831 C C . LEU A 1 108 ? 13.785 -5.257 -19.082 1.00 85.06 108 LEU A C 1
ATOM 833 O O . LEU A 1 108 ? 14.996 -5.190 -19.272 1.00 85.06 108 LEU A O 1
ATOM 837 N N . ALA A 1 109 ? 13.030 -6.209 -19.628 1.00 86.31 109 ALA A N 1
ATOM 838 C CA . ALA A 1 109 ? 13.560 -7.237 -20.515 1.00 86.31 109 ALA A CA 1
ATOM 839 C C . ALA A 1 109 ? 14.141 -6.628 -21.800 1.00 86.31 109 ALA A C 1
ATOM 841 O O . ALA A 1 109 ? 15.256 -6.970 -22.183 1.00 86.31 109 ALA A O 1
ATOM 842 N N . TRP A 1 110 ? 13.432 -5.677 -22.418 1.00 83.62 110 TRP A N 1
ATOM 843 C CA . TRP A 1 110 ? 13.911 -4.947 -23.592 1.00 83.62 110 TRP A CA 1
ATOM 844 C C . TRP A 1 110 ? 15.194 -4.170 -23.292 1.00 83.62 110 TRP A C 1
ATOM 846 O O . TRP A 1 110 ? 16.185 -4.295 -24.013 1.00 83.62 110 TRP A O 1
ATOM 856 N N . GLY A 1 111 ? 15.207 -3.405 -22.199 1.00 83.00 111 GLY A N 1
ATOM 857 C CA . GLY A 1 111 ? 16.368 -2.635 -21.771 1.00 83.00 111 GLY A CA 1
ATOM 858 C C . GLY A 1 111 ? 17.577 -3.528 -21.509 1.00 83.00 111 GLY A C 1
ATOM 859 O O . GLY A 1 111 ? 18.692 -3.171 -21.870 1.00 83.00 111 GLY A O 1
ATOM 860 N N . TRP A 1 112 ? 17.368 -4.703 -20.913 1.00 85.06 112 TRP A N 1
ATOM 861 C CA . TRP A 1 112 ? 18.443 -5.665 -20.691 1.00 85.06 112 TRP A CA 1
ATOM 862 C C . TRP A 1 112 ? 18.938 -6.268 -22.010 1.00 85.06 112 TRP A C 1
ATOM 864 O O . TRP A 1 112 ? 20.141 -6.300 -22.245 1.00 85.06 112 TRP A O 1
ATOM 874 N N . SER A 1 113 ? 18.022 -6.658 -22.904 1.00 86.75 113 SER A N 1
ATOM 875 C CA . SER A 1 113 ? 18.360 -7.241 -24.214 1.00 86.75 113 SER A CA 1
ATOM 876 C C . SER A 1 113 ? 19.090 -6.279 -25.153 1.00 86.75 113 SER A C 1
ATOM 878 O O . SER A 1 113 ? 19.801 -6.714 -26.050 1.00 86.75 113 SER A O 1
ATOM 880 N N . THR A 1 114 ? 18.919 -4.973 -24.944 1.00 83.75 114 THR A N 1
ATOM 881 C CA . THR A 1 114 ? 19.559 -3.911 -25.732 1.00 83.75 114 THR A CA 1
ATOM 882 C C . THR A 1 114 ? 20.783 -3.322 -25.030 1.00 83.75 114 THR A C 1
ATOM 884 O O . THR A 1 114 ? 21.256 -2.262 -25.432 1.00 83.75 114 THR A O 1
ATOM 887 N N . GLU A 1 115 ? 21.253 -3.960 -23.946 1.00 82.88 115 GLU A N 1
ATOM 888 C CA . GLU A 1 115 ? 22.365 -3.500 -23.094 1.00 82.88 115 GLU A CA 1
ATOM 889 C C . GLU A 1 115 ? 22.169 -2.077 -22.539 1.00 82.88 115 GLU A C 1
ATOM 891 O O . GLU A 1 115 ? 23.083 -1.434 -22.023 1.00 82.88 115 GLU A O 1
ATOM 896 N N . ARG A 1 116 ? 20.928 -1.582 -22.592 1.00 77.25 116 ARG A N 1
ATOM 897 C CA . ARG A 1 116 ? 20.524 -0.280 -22.073 1.00 77.25 116 ARG A CA 1
ATOM 898 C C . ARG A 1 116 ? 20.446 -0.297 -20.560 1.00 77.25 116 ARG A C 1
ATOM 900 O O . ARG A 1 116 ? 20.518 0.771 -19.995 1.00 77.25 116 ARG A O 1
ATOM 907 N N . ILE A 1 117 ? 20.266 -1.427 -19.880 1.00 78.75 117 ILE A N 1
ATOM 908 C CA . ILE A 1 117 ? 20.302 -1.467 -18.408 1.00 78.75 117 ILE A CA 1
ATOM 909 C C . ILE A 1 117 ? 21.223 -2.582 -17.915 1.00 78.75 117 ILE A C 1
ATOM 911 O O . ILE A 1 117 ? 21.202 -3.690 -18.456 1.00 78.75 117 ILE A O 1
ATOM 915 N N . PRO A 1 118 ? 22.018 -2.327 -16.865 1.00 84.50 118 PRO A N 1
ATOM 916 C CA . PRO A 1 118 ? 22.921 -3.333 -16.342 1.00 84.50 118 PRO A CA 1
ATOM 917 C C . PRO A 1 118 ? 22.158 -4.383 -15.525 1.00 84.50 118 PRO A C 1
ATOM 919 O O . PRO A 1 118 ? 21.221 -4.069 -14.789 1.00 84.50 118 PRO A O 1
ATOM 922 N N . ILE A 1 119 ? 22.604 -5.640 -15.589 1.00 87.06 119 ILE A N 1
ATOM 923 C CA . ILE A 1 119 ? 21.930 -6.767 -14.923 1.00 87.06 119 ILE A CA 1
ATOM 924 C C . ILE A 1 119 ? 21.826 -6.606 -13.395 1.00 87.06 119 ILE A C 1
ATOM 926 O O . ILE A 1 119 ? 20.856 -7.063 -12.788 1.00 87.06 119 ILE A O 1
ATOM 930 N N . TRP A 1 120 ? 22.770 -5.899 -12.759 1.00 88.12 120 TRP A N 1
ATOM 931 C CA . TRP A 1 120 ? 22.719 -5.636 -11.317 1.00 88.12 120 TRP A CA 1
ATOM 932 C C . TRP A 1 120 ? 21.491 -4.807 -10.917 1.00 88.12 120 TRP A C 1
ATOM 934 O O . TRP A 1 120 ? 20.982 -4.981 -9.811 1.00 88.12 120 TRP A O 1
ATOM 944 N N . LEU A 1 121 ? 20.964 -3.963 -11.813 1.00 84.94 121 LEU A N 1
ATOM 945 C CA . LEU A 1 121 ? 19.754 -3.179 -11.562 1.00 84.94 121 LEU A CA 1
ATOM 946 C C . LEU A 1 121 ? 18.524 -4.088 -11.443 1.00 84.94 121 LEU A C 1
ATOM 948 O O . LEU A 1 121 ? 17.678 -3.870 -10.577 1.00 84.94 121 LEU A O 1
ATOM 952 N N . LEU A 1 122 ? 18.453 -5.152 -12.253 1.00 87.12 122 LEU A N 1
ATOM 953 C CA . LEU A 1 122 ? 17.396 -6.164 -12.157 1.00 87.12 122 LEU A CA 1
ATOM 954 C C . LEU A 1 122 ? 17.469 -6.910 -10.820 1.00 87.12 122 LEU A C 1
ATOM 956 O O . LEU A 1 122 ? 16.450 -7.083 -10.150 1.00 87.12 122 LEU A O 1
ATOM 960 N N . GLY A 1 123 ? 18.680 -7.296 -10.402 1.00 90.81 123 GLY A N 1
ATOM 961 C CA . GLY A 1 123 ? 18.918 -7.912 -9.095 1.00 90.81 123 GLY A CA 1
ATOM 962 C C . GLY A 1 123 ? 18.526 -6.995 -7.931 1.00 90.81 123 GLY A C 1
ATOM 963 O O . GLY A 1 123 ? 17.843 -7.431 -7.002 1.00 90.81 123 GLY A O 1
ATOM 964 N N . ALA A 1 124 ? 18.878 -5.709 -8.008 1.00 89.19 124 ALA A N 1
ATOM 965 C CA . ALA A 1 124 ? 18.514 -4.705 -7.011 1.00 89.19 124 ALA A CA 1
ATOM 966 C C . ALA A 1 124 ? 16.992 -4.497 -6.927 1.00 89.19 124 ALA A C 1
ATOM 968 O O . ALA A 1 124 ? 16.434 -4.481 -5.828 1.00 89.19 124 ALA A O 1
ATOM 969 N N . LEU A 1 125 ? 16.300 -4.410 -8.070 1.00 88.88 125 LEU A N 1
ATOM 970 C CA . LEU A 1 125 ? 14.839 -4.306 -8.125 1.00 88.88 125 LEU A CA 1
ATOM 971 C C . LEU A 1 125 ? 14.153 -5.555 -7.562 1.00 88.88 125 LEU A C 1
ATOM 973 O O . LEU A 1 125 ? 13.172 -5.435 -6.823 1.00 88.88 125 LEU A O 1
ATOM 977 N N . LEU A 1 126 ? 14.666 -6.752 -7.859 1.00 91.88 126 LEU A N 1
ATOM 978 C CA . LEU A 1 126 ? 14.148 -7.995 -7.289 1.00 91.88 126 LEU A CA 1
ATOM 979 C C . LEU A 1 126 ? 14.298 -8.005 -5.761 1.00 91.88 126 LEU A C 1
ATOM 981 O O . LEU A 1 126 ? 13.328 -8.272 -5.047 1.00 91.88 126 LEU A O 1
ATOM 985 N N . LEU A 1 127 ? 15.483 -7.654 -5.253 1.00 92.81 127 LEU A N 1
ATOM 986 C CA . LEU A 1 127 ? 15.751 -7.585 -3.818 1.00 92.81 127 LEU A CA 1
ATOM 987 C C . LEU A 1 127 ? 14.850 -6.551 -3.127 1.00 92.81 127 LEU A C 1
ATOM 989 O O . LEU A 1 127 ? 14.248 -6.852 -2.096 1.00 92.81 127 LEU A O 1
ATOM 993 N N . LEU A 1 128 ? 14.682 -5.367 -3.724 1.00 92.12 128 LEU A N 1
ATOM 994 C CA . LEU A 1 128 ? 13.778 -4.328 -3.229 1.00 92.12 128 LEU A CA 1
ATOM 995 C C . LEU A 1 128 ? 12.334 -4.837 -3.125 1.00 92.12 128 LEU A C 1
ATOM 997 O O . LEU A 1 128 ? 11.648 -4.573 -2.135 1.00 92.12 128 LEU A O 1
ATOM 1001 N N . ASN A 1 129 ? 11.868 -5.603 -4.112 1.00 92.56 129 ASN A N 1
ATOM 1002 C CA . ASN A 1 129 ? 10.533 -6.196 -4.107 1.00 92.56 129 ASN A CA 1
ATOM 1003 C C . ASN A 1 129 ? 10.357 -7.246 -2.998 1.00 92.56 129 ASN A C 1
ATOM 1005 O O . ASN A 1 129 ? 9.320 -7.261 -2.326 1.00 92.56 129 ASN A O 1
ATOM 1009 N N . LEU A 1 130 ? 11.378 -8.071 -2.746 1.00 93.50 130 LEU A N 1
ATOM 1010 C CA . LEU A 1 130 ? 11.392 -9.029 -1.634 1.00 93.50 130 LEU A CA 1
ATOM 1011 C C . LEU A 1 130 ? 11.377 -8.321 -0.273 1.00 93.50 130 LEU A C 1
ATOM 1013 O O . LEU A 1 130 ? 10.570 -8.674 0.593 1.00 93.50 130 LEU A O 1
ATOM 1017 N N . ILE A 1 131 ? 12.210 -7.289 -0.100 1.00 91.62 131 ILE A N 1
ATOM 1018 C CA . ILE A 1 131 ? 12.237 -6.448 1.106 1.00 91.62 131 ILE A CA 1
ATOM 1019 C C . ILE A 1 131 ? 10.865 -5.811 1.322 1.00 91.62 131 ILE A C 1
ATOM 1021 O O . ILE A 1 131 ? 10.302 -5.913 2.413 1.00 91.62 131 ILE A O 1
ATOM 1025 N N . THR A 1 132 ? 10.279 -5.228 0.276 1.00 90.38 132 THR A N 1
ATOM 1026 C CA . THR A 1 132 ? 8.956 -4.595 0.343 1.00 90.38 132 THR A CA 1
ATOM 1027 C C . THR A 1 132 ? 7.897 -5.587 0.812 1.00 90.38 132 THR A C 1
ATOM 1029 O O . THR A 1 132 ? 7.160 -5.310 1.761 1.00 90.38 132 THR A O 1
ATOM 1032 N N . TYR A 1 133 ? 7.865 -6.789 0.236 1.00 89.31 133 TYR A N 1
ATOM 1033 C CA . TYR A 1 133 ? 6.947 -7.836 0.676 1.00 89.31 133 TYR A CA 1
ATOM 1034 C C . TYR A 1 133 ? 7.175 -8.230 2.148 1.00 89.31 133 TYR A C 1
ATOM 1036 O O . TYR A 1 133 ? 6.219 -8.354 2.921 1.00 89.31 133 TYR A O 1
ATOM 1044 N N . ALA A 1 134 ? 8.434 -8.398 2.565 1.00 89.56 134 ALA A N 1
ATOM 1045 C CA . ALA A 1 134 ? 8.790 -8.775 3.930 1.00 89.56 134 ALA A CA 1
ATOM 1046 C C . ALA A 1 134 ? 8.375 -7.716 4.963 1.00 89.56 134 ALA A C 1
ATOM 1048 O O . ALA A 1 134 ? 7.864 -8.073 6.032 1.00 89.56 134 ALA A O 1
ATOM 1049 N N . VAL A 1 135 ? 8.538 -6.430 4.638 1.00 89.06 135 VAL A N 1
ATOM 1050 C CA . VAL A 1 135 ? 8.108 -5.304 5.478 1.00 89.06 135 VAL A CA 1
ATOM 1051 C C . VAL A 1 135 ? 6.584 -5.296 5.619 1.00 89.06 135 VAL A C 1
ATOM 1053 O O . VAL A 1 135 ? 6.084 -5.254 6.743 1.00 89.06 135 VAL A O 1
ATOM 1056 N N . TYR A 1 136 ? 5.829 -5.462 4.527 1.00 86.69 136 TYR A N 1
ATOM 1057 C CA . TYR A 1 136 ? 4.364 -5.580 4.591 1.00 86.69 136 TYR A CA 1
ATOM 1058 C C . TYR A 1 136 ? 3.911 -6.793 5.424 1.00 86.69 136 TYR A C 1
ATOM 1060 O O . TYR A 1 136 ? 2.944 -6.718 6.189 1.00 86.69 136 TYR A O 1
ATOM 1068 N N . ALA A 1 137 ? 4.616 -7.922 5.318 1.00 85.88 137 ALA A N 1
ATOM 1069 C CA . ALA A 1 137 ? 4.342 -9.103 6.130 1.00 85.88 137 ALA A CA 1
ATOM 1070 C C . ALA A 1 137 ? 4.645 -8.873 7.621 1.00 85.88 137 ALA A C 1
ATOM 1072 O O . ALA A 1 137 ? 3.894 -9.354 8.475 1.00 85.88 137 ALA A O 1
ATOM 1073 N N . ARG A 1 138 ? 5.712 -8.128 7.948 1.00 85.75 138 ARG A N 1
ATOM 1074 C CA . ARG A 1 138 ? 6.031 -7.703 9.321 1.00 85.75 138 ARG A CA 1
ATOM 1075 C C . ARG A 1 138 ? 4.963 -6.761 9.879 1.00 85.75 138 ARG A C 1
ATOM 1077 O O . ARG A 1 138 ? 4.477 -7.052 10.968 1.00 85.75 138 ARG A O 1
ATOM 1084 N N . ASP A 1 139 ? 4.524 -5.746 9.128 1.00 84.38 139 ASP A N 1
ATOM 1085 C CA . ASP A 1 139 ? 3.451 -4.821 9.550 1.00 84.38 139 ASP A CA 1
ATOM 1086 C C . ASP A 1 139 ? 2.170 -5.589 9.914 1.00 84.38 139 ASP A C 1
ATOM 1088 O O . ASP A 1 139 ? 1.567 -5.373 10.968 1.00 84.38 139 ASP A O 1
ATOM 1092 N N . LYS A 1 140 ? 1.793 -6.588 9.102 1.00 80.00 140 LYS A N 1
ATOM 1093 C CA . LYS A 1 140 ? 0.636 -7.444 9.404 1.00 80.00 140 LYS A CA 1
ATOM 1094 C C . LYS A 1 140 ? 0.835 -8.309 10.654 1.00 80.00 140 LYS A C 1
ATOM 1096 O O . LYS A 1 140 ? -0.136 -8.559 11.370 1.00 80.00 140 LYS A O 1
ATOM 1101 N N . ARG A 1 141 ? 2.046 -8.812 10.910 1.00 81.44 141 ARG A N 1
ATOM 1102 C CA . ARG A 1 141 ? 2.346 -9.592 12.124 1.00 81.44 141 ARG A CA 1
ATOM 1103 C C . ARG A 1 141 ? 2.287 -8.712 13.372 1.00 81.44 141 ARG A C 1
ATOM 1105 O O . ARG A 1 141 ? 1.599 -9.096 14.314 1.00 81.44 141 ARG A O 1
ATOM 1112 N N . ALA A 1 142 ? 2.894 -7.527 13.334 1.00 81.38 142 ALA A N 1
ATOM 1113 C CA . ALA A 1 142 ? 2.828 -6.542 14.414 1.00 81.38 142 ALA A CA 1
ATOM 1114 C C . ALA A 1 142 ? 1.372 -6.151 14.725 1.00 81.38 142 ALA A C 1
ATOM 1116 O O . ALA A 1 142 ? 0.928 -6.215 15.868 1.00 81.38 142 ALA A O 1
ATOM 1117 N N . ALA A 1 143 ? 0.567 -5.910 13.683 1.00 74.75 143 ALA A N 1
ATOM 1118 C CA . ALA A 1 143 ? -0.863 -5.633 13.807 1.00 74.75 143 ALA A CA 1
ATOM 1119 C C . ALA A 1 143 ? -1.673 -6.732 14.521 1.00 74.75 143 ALA A C 1
ATOM 1121 O O . ALA A 1 143 ? -2.710 -6.424 15.104 1.00 74.75 143 ALA A O 1
ATOM 1122 N N . ARG A 1 144 ? -1.252 -8.002 14.429 1.00 77.19 144 ARG A N 1
ATOM 1123 C CA . ARG A 1 144 ? -1.912 -9.137 15.100 1.00 77.19 144 ARG A CA 1
ATOM 1124 C C . ARG A 1 144 ? -1.443 -9.326 16.540 1.00 77.19 144 ARG A C 1
ATOM 1126 O O . ARG A 1 144 ? -2.214 -9.841 17.338 1.00 77.19 144 ARG A O 1
ATOM 1133 N N . ARG A 1 145 ? -0.199 -8.949 16.841 1.00 77.69 145 ARG A N 1
ATOM 1134 C CA . ARG A 1 145 ? 0.429 -9.105 18.161 1.00 77.69 145 ARG A CA 1
ATOM 1135 C C . ARG A 1 145 ? 0.220 -7.905 19.085 1.00 77.69 145 ARG A C 1
ATOM 1137 O O . ARG A 1 145 ? 0.440 -8.031 20.277 1.00 77.69 145 ARG A O 1
ATOM 1144 N N . GLY A 1 146 ? -0.263 -6.781 18.549 1.00 72.31 146 GLY A N 1
ATOM 1145 C CA . GLY A 1 146 ? -0.408 -5.539 19.313 1.00 72.31 146 GLY A CA 1
ATOM 1146 C C . GLY A 1 146 ? 0.893 -4.739 19.419 1.00 72.31 146 GLY A C 1
ATOM 1147 O O . GLY A 1 146 ? 0.942 -3.778 20.177 1.00 72.31 146 GLY A O 1
ATOM 1148 N N . ASP A 1 147 ? 1.913 -5.109 18.642 1.00 78.31 147 ASP A N 1
ATOM 1149 C CA . ASP A 1 147 ? 3.218 -4.450 18.631 1.00 78.31 147 ASP A CA 1
ATOM 1150 C C . ASP A 1 147 ? 3.188 -3.124 17.847 1.00 78.31 147 ASP A C 1
ATOM 1152 O O . ASP A 1 147 ? 2.252 -2.826 17.090 1.00 78.31 147 ASP A O 1
ATOM 1156 N N . TRP A 1 148 ? 4.267 -2.346 17.977 1.00 69.69 148 TRP A N 1
ATOM 1157 C CA . TRP A 1 148 ? 4.505 -1.128 17.202 1.00 69.69 148 TRP A CA 1
ATOM 1158 C C . TRP A 1 148 ? 4.414 -1.386 15.690 1.00 69.69 148 TRP A C 1
ATOM 1160 O O . TRP A 1 148 ? 5.062 -2.275 15.134 1.00 69.69 148 TRP A O 1
ATOM 1170 N N . ARG A 1 149 ? 3.579 -0.590 15.014 1.00 70.81 149 ARG A N 1
ATOM 1171 C CA . ARG A 1 149 ? 3.327 -0.685 13.569 1.00 70.81 149 ARG A CA 1
ATOM 1172 C C . ARG A 1 149 ? 4.361 0.095 12.765 1.00 70.81 149 ARG A C 1
ATOM 1174 O O . ARG A 1 149 ? 4.867 1.115 13.222 1.00 70.81 149 ARG A O 1
ATOM 1181 N N . THR A 1 150 ? 4.622 -0.350 11.536 1.00 71.56 150 THR A N 1
ATOM 1182 C CA . THR A 1 150 ? 5.482 0.385 10.599 1.00 71.56 150 THR A CA 1
ATOM 1183 C C . THR A 1 150 ? 4.760 1.651 10.125 1.00 71.56 150 THR A C 1
ATOM 1185 O O . THR A 1 150 ? 3.551 1.622 9.874 1.00 71.56 150 THR A O 1
ATOM 1188 N N . SER A 1 151 ? 5.481 2.769 9.998 1.00 76.50 151 SER A N 1
ATOM 1189 C CA . SER A 1 151 ? 4.910 4.021 9.489 1.00 76.50 151 SER A CA 1
ATOM 1190 C C . SER A 1 151 ? 4.407 3.846 8.048 1.00 76.50 151 SER A C 1
ATOM 1192 O O . SER A 1 151 ? 5.051 3.197 7.221 1.00 76.50 151 SER A O 1
ATOM 1194 N N . GLU A 1 152 ? 3.243 4.422 7.721 1.00 77.50 152 GLU A N 1
ATOM 1195 C CA . GLU A 1 152 ? 2.662 4.313 6.369 1.00 77.50 152 GLU A CA 1
ATOM 1196 C C . GLU A 1 152 ? 3.584 4.963 5.313 1.00 77.50 152 GLU A C 1
ATOM 1198 O O . GLU A 1 152 ? 3.692 4.457 4.197 1.00 77.50 152 GLU A O 1
ATOM 1203 N N . ALA A 1 153 ? 4.342 6.000 5.692 1.00 76.81 153 ALA A N 1
ATOM 1204 C CA . ALA A 1 153 ? 5.324 6.661 4.831 1.00 76.81 153 ALA A CA 1
ATOM 1205 C C . ALA A 1 153 ? 6.428 5.710 4.328 1.00 76.81 153 ALA A C 1
ATOM 1207 O O . ALA A 1 153 ? 6.725 5.697 3.135 1.00 76.81 153 ALA A O 1
ATOM 1208 N N . GLY A 1 154 ? 6.989 4.862 5.200 1.00 80.50 154 GLY A N 1
ATOM 1209 C CA . GLY A 1 154 ? 8.036 3.912 4.804 1.00 80.50 154 GLY A CA 1
ATOM 1210 C C . GLY A 1 154 ? 7.535 2.852 3.817 1.00 80.50 154 GLY A C 1
ATOM 1211 O O . GLY A 1 154 ? 8.235 2.481 2.877 1.00 80.50 154 GLY A O 1
ATOM 1212 N N . LEU A 1 155 ? 6.282 2.411 3.977 1.00 81.25 155 LEU A N 1
ATOM 1213 C CA . LEU A 1 155 ? 5.642 1.457 3.064 1.00 81.25 155 LEU A CA 1
ATOM 1214 C C . LEU A 1 155 ? 5.393 2.055 1.673 1.00 81.25 155 LEU A C 1
ATOM 1216 O O . LEU A 1 155 ? 5.436 1.330 0.677 1.00 81.25 155 LEU A O 1
ATOM 1220 N N . HIS A 1 156 ? 5.115 3.357 1.608 1.00 81.69 156 HIS A N 1
ATOM 1221 C CA . HIS A 1 156 ? 4.921 4.082 0.357 1.00 81.69 156 HIS A CA 1
ATOM 1222 C C . HIS A 1 156 ? 6.243 4.401 -0.341 1.00 81.69 156 HIS A C 1
ATOM 1224 O O . HIS A 1 156 ? 6.329 4.228 -1.555 1.00 81.69 156 HIS A O 1
ATOM 1230 N N . LEU A 1 157 ? 7.282 4.771 0.412 1.00 83.75 157 LEU A N 1
ATOM 1231 C CA . LEU A 1 157 ? 8.615 5.024 -0.137 1.00 83.75 157 LEU A CA 1
ATOM 1232 C C . LEU A 1 157 ? 9.162 3.795 -0.875 1.00 83.75 157 LEU A C 1
ATOM 1234 O O . LEU A 1 157 ? 9.596 3.904 -2.017 1.00 83.75 157 LEU A O 1
ATOM 1238 N N . LEU A 1 158 ? 9.058 2.610 -0.265 1.00 85.88 158 LEU A N 1
ATOM 1239 C CA . LEU A 1 158 ? 9.480 1.353 -0.893 1.00 85.88 158 LEU A CA 1
ATOM 1240 C C . LEU A 1 158 ? 8.743 1.072 -2.207 1.00 85.88 158 LEU A C 1
ATOM 1242 O O . LEU A 1 158 ? 9.351 0.615 -3.173 1.00 85.88 158 LEU A O 1
ATOM 1246 N N . ALA A 1 159 ? 7.442 1.370 -2.263 1.00 83.56 159 ALA A N 1
ATOM 1247 C CA . ALA A 1 159 ? 6.670 1.221 -3.489 1.00 83.56 159 ALA A CA 1
ATOM 1248 C C . ALA A 1 159 ? 7.167 2.192 -4.575 1.00 83.56 159 ALA A C 1
ATOM 1250 O O . ALA A 1 159 ? 7.417 1.756 -5.698 1.00 83.56 159 ALA A O 1
ATOM 1251 N N . VAL A 1 160 ? 7.364 3.474 -4.234 1.00 81.19 160 VAL A N 1
ATOM 1252 C CA . VAL A 1 160 ? 7.859 4.516 -5.155 1.00 81.19 160 VAL A CA 1
ATOM 1253 C C . VAL A 1 160 ? 9.224 4.160 -5.742 1.00 81.19 160 VAL A C 1
ATOM 1255 O O . VAL A 1 160 ? 9.396 4.289 -6.951 1.00 81.19 160 VAL A O 1
ATOM 1258 N N . LEU A 1 161 ? 10.144 3.633 -4.929 1.00 83.69 161 LEU A N 1
ATOM 1259 C CA . LEU A 1 161 ? 11.494 3.235 -5.353 1.00 83.69 161 LEU A CA 1
ATOM 1260 C C . LEU A 1 161 ? 11.537 2.023 -6.308 1.00 83.69 161 LEU A C 1
ATOM 1262 O O . LEU A 1 161 ? 12.615 1.650 -6.758 1.00 83.69 161 LEU A O 1
ATOM 1266 N N . GLY A 1 162 ? 10.398 1.390 -6.610 1.00 83.81 162 GLY A N 1
ATOM 1267 C CA . GLY A 1 162 ? 10.315 0.236 -7.518 1.00 83.81 162 GLY A CA 1
ATOM 1268 C C . GLY A 1 162 ? 9.836 -1.061 -6.857 1.00 83.81 162 GLY A C 1
ATOM 1269 O O . GLY A 1 162 ? 9.694 -2.084 -7.525 1.00 83.81 162 GLY A O 1
ATOM 1270 N N . GLY A 1 163 ? 9.525 -1.037 -5.557 1.00 86.81 163 GLY A N 1
ATOM 1271 C CA . GLY A 1 163 ? 8.953 -2.167 -4.814 1.00 86.81 163 GLY A CA 1
ATOM 1272 C C . GLY A 1 163 ? 7.444 -2.360 -5.013 1.00 86.81 163 GLY A C 1
ATOM 1273 O O . GLY A 1 163 ? 6.811 -3.129 -4.285 1.00 86.81 163 GLY A O 1
ATOM 1274 N N . TRP A 1 164 ? 6.828 -1.635 -5.950 1.00 84.88 164 TRP A N 1
ATOM 1275 C CA . TRP A 1 164 ? 5.379 -1.635 -6.154 1.00 84.88 164 TRP A CA 1
ATOM 1276 C C . TRP A 1 164 ? 4.784 -3.007 -6.543 1.00 84.88 164 TRP A C 1
ATOM 1278 O O . TRP A 1 164 ? 3.695 -3.301 -6.034 1.00 84.88 164 TRP A O 1
ATOM 1288 N N . PRO A 1 165 ? 5.455 -3.896 -7.316 1.00 88.38 165 PRO A N 1
ATOM 1289 C CA . PRO A 1 165 ? 4.966 -5.260 -7.540 1.00 88.38 165 PRO A CA 1
ATOM 1290 C C . PRO A 1 165 ? 4.913 -6.086 -6.246 1.00 88.38 165 PRO A C 1
ATOM 1292 O O . PRO A 1 165 ? 3.914 -6.745 -5.956 1.00 88.38 165 PRO A O 1
ATOM 1295 N N . GLY A 1 166 ? 5.959 -6.007 -5.420 1.00 86.06 166 GLY A N 1
ATOM 1296 C CA . GLY A 1 166 ? 6.056 -6.681 -4.127 1.00 86.06 166 GLY A CA 1
ATOM 1297 C C . GLY A 1 166 ? 5.017 -6.166 -3.133 1.00 86.06 166 GLY A C 1
ATOM 1298 O O . GLY A 1 166 ? 4.365 -6.960 -2.450 1.00 86.06 166 GLY A O 1
ATOM 1299 N N . ALA A 1 167 ? 4.791 -4.848 -3.107 1.00 85.81 167 ALA A N 1
ATOM 1300 C CA . ALA A 1 167 ? 3.725 -4.224 -2.326 1.00 85.81 167 ALA A CA 1
ATOM 1301 C C . ALA A 1 167 ? 2.336 -4.712 -2.769 1.00 85.81 167 ALA A C 1
ATOM 1303 O O . ALA A 1 167 ? 1.517 -5.089 -1.930 1.00 85.81 167 ALA A O 1
ATOM 1304 N N . TRP A 1 168 ? 2.072 -4.758 -4.077 1.00 85.00 168 TRP A N 1
ATOM 1305 C CA . TRP A 1 168 ? 0.804 -5.239 -4.628 1.00 85.00 168 TRP A CA 1
ATOM 1306 C C . TRP A 1 168 ? 0.553 -6.715 -4.305 1.00 85.00 168 TRP A C 1
ATOM 1308 O O . TRP A 1 168 ? -0.522 -7.074 -3.814 1.00 85.00 168 TRP A O 1
ATOM 1318 N N . LEU A 1 169 ? 1.563 -7.571 -4.486 1.00 85.50 169 LEU A N 1
ATOM 1319 C CA . LEU A 1 169 ? 1.481 -8.990 -4.144 1.00 85.50 169 LEU A CA 1
ATOM 1320 C C . LEU A 1 169 ? 1.211 -9.189 -2.646 1.00 85.50 169 LEU A C 1
ATOM 1322 O O . LEU A 1 169 ? 0.377 -10.015 -2.260 1.00 85.50 169 LEU A O 1
ATOM 1326 N N . ALA A 1 170 ? 1.876 -8.403 -1.795 1.00 84.06 170 ALA A N 1
ATOM 1327 C CA . ALA A 1 170 ? 1.641 -8.412 -0.359 1.00 84.06 170 ALA A CA 1
ATOM 1328 C C . ALA A 1 170 ? 0.205 -7.989 -0.024 1.00 84.06 170 ALA A C 1
ATOM 1330 O O . ALA A 1 170 ? -0.462 -8.667 0.756 1.00 84.06 170 ALA A O 1
ATOM 1331 N N . GLN A 1 171 ? -0.316 -6.926 -0.640 1.00 79.06 171 GLN A N 1
ATOM 1332 C CA . GLN A 1 171 ? -1.693 -6.465 -0.429 1.00 79.06 171 GLN A CA 1
ATOM 1333 C C . GLN A 1 171 ? -2.727 -7.545 -0.785 1.00 79.06 171 GLN A C 1
ATOM 1335 O O . GLN A 1 171 ? -3.666 -7.767 -0.013 1.00 79.06 171 GLN A O 1
ATOM 1340 N N . GLN A 1 172 ? -2.536 -8.257 -1.903 1.00 77.69 172 GLN A N 1
ATOM 1341 C CA . GLN A 1 172 ? -3.441 -9.329 -2.325 1.00 77.69 172 GLN A CA 1
ATOM 1342 C C . GLN A 1 172 ? -3.390 -10.547 -1.404 1.00 77.69 172 GLN A C 1
ATOM 1344 O O . GLN A 1 172 ? -4.429 -10.987 -0.904 1.00 77.69 172 GLN A O 1
ATOM 1349 N N . ARG A 1 173 ? -2.191 -11.078 -1.134 1.00 78.12 173 ARG A N 1
ATOM 1350 C CA . ARG A 1 173 ? -2.033 -12.294 -0.318 1.00 78.12 173 ARG A CA 1
ATOM 1351 C C . ARG A 1 173 ? -2.353 -12.056 1.147 1.00 78.12 173 ARG A C 1
ATOM 1353 O O . ARG A 1 173 ? -2.964 -12.890 1.812 1.00 78.12 173 ARG A O 1
ATOM 1360 N N . LEU A 1 174 ? -1.944 -10.909 1.677 1.00 73.62 174 LEU A N 1
ATOM 1361 C CA . LEU A 1 174 ? -2.099 -10.611 3.090 1.00 73.62 174 LEU A CA 1
ATOM 1362 C C . LEU A 1 174 ? -3.472 -10.011 3.415 1.00 73.62 174 LEU A C 1
ATOM 1364 O O . LEU A 1 174 ? -3.789 -9.915 4.603 1.00 73.62 174 LEU A O 1
ATOM 1368 N N . ARG A 1 175 ? -4.300 -9.651 2.420 1.00 63.00 175 ARG A N 1
ATOM 1369 C CA . ARG A 1 175 ? -5.629 -9.030 2.611 1.00 63.00 175 ARG A CA 1
ATOM 1370 C C . ARG A 1 175 ? -5.600 -7.908 3.664 1.00 63.00 175 ARG A C 1
ATOM 1372 O O . ARG A 1 175 ? -6.522 -7.761 4.464 1.00 63.00 175 ARG A O 1
ATOM 1379 N N . HIS A 1 176 ? -4.494 -7.167 3.729 1.00 54.09 176 HIS A N 1
ATOM 1380 C CA . HIS A 1 176 ? -4.257 -6.133 4.732 1.00 54.09 176 HIS A CA 1
ATOM 1381 C C . HIS A 1 176 ? -4.425 -4.765 4.070 1.00 54.09 176 HIS A C 1
ATOM 1383 O O . HIS A 1 176 ? -3.813 -4.506 3.041 1.00 54.09 176 HIS A O 1
ATOM 1389 N N . LYS A 1 177 ? -5.273 -3.903 4.647 1.00 51.91 177 LYS A N 1
ATOM 1390 C CA . LYS A 1 177 ? -5.468 -2.495 4.239 1.00 51.91 177 LYS A CA 1
ATOM 1391 C C . LYS A 1 177 ? -5.860 -2.260 2.758 1.00 51.91 177 LYS A C 1
ATOM 1393 O O . LYS A 1 177 ? -5.573 -1.203 2.214 1.00 51.91 177 LYS A O 1
ATOM 1398 N N . THR A 1 178 ? -6.620 -3.160 2.128 1.00 49.31 178 THR A N 1
ATOM 1399 C CA . THR A 1 178 ? -7.120 -3.001 0.737 1.00 49.31 178 THR A CA 1
ATOM 1400 C C . THR A 1 178 ? -8.276 -1.998 0.569 1.00 49.31 178 THR A C 1
ATOM 1402 O O . THR A 1 178 ? -8.693 -1.718 -0.554 1.00 49.31 178 THR A O 1
ATOM 1405 N N . VAL A 1 179 ? -8.804 -1.448 1.671 1.00 42.94 179 VAL A N 1
ATOM 1406 C CA . VAL A 1 179 ? -10.024 -0.613 1.683 1.00 42.94 179 VAL A CA 1
ATOM 1407 C C . VAL A 1 179 ? -9.741 0.874 1.968 1.00 42.94 179 VAL A C 1
ATOM 1409 O O . VAL A 1 179 ? -10.573 1.719 1.651 1.00 42.94 179 VAL A O 1
ATOM 1412 N N . LYS A 1 180 ? -8.565 1.242 2.507 1.00 53.91 180 LYS A N 1
ATOM 1413 C CA . LYS A 1 180 ? -8.219 2.658 2.746 1.00 53.91 180 LYS A CA 1
ATOM 1414 C C . LYS A 1 180 ? -7.911 3.355 1.410 1.00 53.91 180 LYS A C 1
ATOM 1416 O O . LYS A 1 180 ? -6.965 2.971 0.727 1.00 53.91 180 LYS A O 1
ATOM 1421 N N . GLN A 1 181 ? -8.676 4.392 1.049 1.00 48.66 181 GLN A N 1
ATOM 1422 C CA . GLN A 1 181 ? -8.504 5.145 -0.209 1.00 48.66 181 GLN A CA 1
ATOM 1423 C C . GLN A 1 181 ? -7.091 5.716 -0.393 1.00 48.66 181 GLN A C 1
ATOM 1425 O O . GLN A 1 181 ? -6.566 5.643 -1.502 1.00 48.66 181 GLN A O 1
ATOM 1430 N N . ALA A 1 182 ? -6.453 6.187 0.683 1.00 56.00 182 ALA A N 1
ATOM 1431 C CA . ALA A 1 182 ? -5.094 6.734 0.640 1.00 56.00 182 ALA A CA 1
ATOM 1432 C C . ALA A 1 182 ? -4.074 5.745 0.041 1.00 56.00 182 ALA A C 1
ATOM 1434 O O . ALA A 1 182 ? -3.262 6.122 -0.796 1.00 56.00 182 ALA A O 1
ATOM 1435 N N . PHE A 1 183 ? -4.190 4.449 0.357 1.00 60.47 183 PHE A N 1
ATOM 1436 C CA . PHE A 1 183 ? -3.284 3.424 -0.172 1.00 60.47 183 PHE A CA 1
ATOM 1437 C C . PHE A 1 183 ? -3.452 3.186 -1.677 1.00 60.47 183 PHE A C 1
ATOM 1439 O O . PHE A 1 183 ? -2.480 2.883 -2.363 1.00 60.47 183 PHE A O 1
ATOM 1446 N N . ARG A 1 184 ? -4.675 3.333 -2.202 1.00 63.94 184 ARG A N 1
ATOM 1447 C CA . ARG A 1 184 ? -4.951 3.169 -3.639 1.00 63.94 184 ARG A CA 1
ATOM 1448 C C . ARG A 1 184 ? -4.450 4.368 -4.435 1.00 63.94 184 ARG A C 1
ATOM 1450 O O . ARG A 1 184 ? -3.899 4.168 -5.508 1.00 63.94 184 ARG A O 1
ATOM 1457 N N . VAL A 1 185 ? -4.615 5.584 -3.909 1.00 64.38 185 VAL A N 1
ATOM 1458 C CA . VAL A 1 185 ? -4.124 6.812 -4.557 1.00 64.38 185 VAL A CA 1
ATOM 1459 C C . VAL A 1 185 ? -2.603 6.786 -4.663 1.00 64.38 185 VAL A C 1
ATOM 1461 O O . VAL A 1 185 ? -2.073 6.975 -5.753 1.00 64.38 185 VAL A O 1
ATOM 1464 N N . VAL A 1 186 ? -1.905 6.458 -3.571 1.00 66.06 186 VAL A N 1
ATOM 1465 C CA . VAL A 1 186 ? -0.438 6.380 -3.598 1.00 66.06 186 VAL A CA 1
ATOM 1466 C C . VAL A 1 186 ? 0.044 5.257 -4.514 1.00 66.06 186 VAL A C 1
ATOM 1468 O O . VAL A 1 186 ? 1.001 5.456 -5.249 1.00 66.06 186 VAL A O 1
ATOM 1471 N N . TYR A 1 187 ? -0.645 4.111 -4.557 1.00 69.25 187 TYR A N 1
ATOM 1472 C CA . TYR A 1 187 ? -0.311 3.045 -5.505 1.00 69.25 187 TYR A CA 1
ATOM 1473 C C . TYR A 1 187 ? -0.402 3.512 -6.967 1.00 69.25 187 TYR A C 1
ATOM 1475 O O . TYR A 1 187 ? 0.536 3.302 -7.728 1.00 69.25 187 TYR A O 1
ATOM 1483 N N . TRP A 1 188 ? -1.488 4.187 -7.360 1.00 71.38 188 TRP A N 1
ATOM 1484 C CA . TRP A 1 188 ? -1.617 4.712 -8.725 1.00 71.38 188 TRP A CA 1
ATOM 1485 C C . TRP A 1 188 ? -0.586 5.795 -9.040 1.00 71.38 188 TRP A C 1
ATOM 1487 O O . TRP A 1 188 ? -0.052 5.814 -10.146 1.00 71.38 188 TRP A O 1
ATOM 1497 N N . PHE A 1 189 ? -0.254 6.643 -8.066 1.00 75.75 189 PHE A N 1
ATOM 1498 C CA . PHE A 1 189 ? 0.820 7.623 -8.209 1.00 75.75 189 PHE A CA 1
ATOM 1499 C C . PHE A 1 189 ? 2.180 6.946 -8.428 1.00 75.75 189 PHE A C 1
ATOM 1501 O O . PHE A 1 189 ? 2.904 7.289 -9.357 1.00 75.75 189 PHE A O 1
ATOM 1508 N N . THR A 1 190 ? 2.506 5.928 -7.630 1.00 73.00 190 THR A N 1
ATOM 1509 C CA . THR A 1 190 ? 3.721 5.125 -7.793 1.00 73.00 190 THR A CA 1
ATOM 1510 C C . THR A 1 190 ? 3.806 4.495 -9.181 1.00 73.00 190 THR A C 1
ATOM 1512 O O . THR A 1 190 ? 4.866 4.536 -9.806 1.00 73.00 190 THR A O 1
ATOM 1515 N N . VAL A 1 191 ? 2.703 3.928 -9.673 1.00 72.19 191 VAL A N 1
ATOM 1516 C CA . VAL A 1 191 ? 2.652 3.316 -11.003 1.00 72.19 191 VAL A CA 1
ATOM 1517 C C . VAL A 1 191 ? 2.883 4.364 -12.093 1.00 72.19 191 VAL A C 1
ATOM 1519 O O . VAL A 1 191 ? 3.706 4.138 -12.973 1.00 72.19 191 VAL A O 1
ATOM 1522 N N . LEU A 1 192 ? 2.247 5.536 -11.990 1.00 80.56 192 LEU A N 1
ATOM 1523 C CA . LEU A 1 192 ? 2.454 6.647 -12.923 1.00 80.56 192 LEU A CA 1
ATOM 1524 C C . LEU A 1 192 ? 3.926 7.085 -12.974 1.00 80.56 192 LEU A C 1
ATOM 1526 O O . LEU A 1 192 ? 4.492 7.193 -14.059 1.00 80.56 192 LEU A O 1
ATOM 1530 N N . VAL A 1 193 ? 4.559 7.277 -11.811 1.00 80.50 193 VAL A N 1
ATOM 1531 C CA . VAL A 1 193 ? 5.979 7.660 -11.712 1.00 80.50 193 VAL A CA 1
ATOM 1532 C C . VAL A 1 193 ? 6.887 6.598 -12.335 1.00 80.50 193 VAL A C 1
ATOM 1534 O O . VAL A 1 193 ? 7.801 6.933 -13.083 1.00 80.50 193 VAL A O 1
ATOM 1537 N N . ASN A 1 194 ? 6.621 5.314 -12.082 1.00 76.06 194 ASN A N 1
ATOM 1538 C CA . ASN A 1 194 ? 7.428 4.223 -12.633 1.00 76.06 194 ASN A CA 1
ATOM 1539 C C . ASN A 1 194 ? 7.258 4.091 -14.154 1.00 76.06 194 ASN A C 1
ATOM 1541 O O . ASN A 1 194 ? 8.241 3.872 -14.856 1.00 76.06 194 ASN A O 1
ATOM 1545 N N . CYS A 1 195 ? 6.044 4.274 -14.679 1.00 75.25 195 CYS A N 1
ATOM 1546 C CA . CYS A 1 195 ? 5.800 4.311 -16.122 1.00 75.25 195 CYS A CA 1
ATOM 1547 C C . CYS A 1 195 ? 6.498 5.504 -16.790 1.00 75.25 195 CYS A C 1
ATOM 1549 O O . CYS A 1 195 ? 7.094 5.335 -17.851 1.00 75.25 195 CYS A O 1
ATOM 1551 N N . ALA A 1 196 ? 6.472 6.686 -16.166 1.00 80.56 196 ALA A N 1
ATOM 1552 C CA . ALA A 1 196 ? 7.178 7.862 -16.669 1.00 80.56 196 ALA A CA 1
ATOM 1553 C C . ALA A 1 196 ? 8.700 7.648 -16.685 1.00 80.56 196 ALA A C 1
ATOM 1555 O O . ALA A 1 196 ? 9.344 7.907 -17.699 1.00 80.56 196 ALA A O 1
ATOM 1556 N N . ALA A 1 197 ? 9.271 7.103 -15.605 1.00 73.62 197 ALA A N 1
ATOM 1557 C CA . ALA A 1 197 ? 10.697 6.781 -15.532 1.00 73.62 197 ALA A CA 1
ATOM 1558 C C . ALA A 1 197 ? 11.111 5.776 -16.618 1.00 73.62 197 ALA A C 1
ATOM 1560 O O . ALA A 1 197 ? 12.117 5.963 -17.299 1.00 73.62 197 ALA A O 1
ATOM 1561 N N . VAL A 1 198 ? 10.293 4.744 -16.832 1.00 70.56 198 VAL A N 1
ATOM 1562 C CA . VAL A 1 198 ? 10.457 3.781 -17.924 1.00 70.56 198 VAL A CA 1
ATOM 1563 C C . VAL A 1 198 ? 10.438 4.462 -19.294 1.00 70.56 198 VAL A C 1
ATOM 1565 O O . VAL A 1 198 ? 11.324 4.202 -20.105 1.00 70.56 198 VAL A O 1
ATOM 1568 N N . ALA A 1 199 ? 9.468 5.340 -19.555 1.00 75.06 199 ALA A N 1
ATOM 1569 C CA . ALA A 1 199 ? 9.362 6.040 -20.832 1.00 75.06 199 ALA A CA 1
ATOM 1570 C C . ALA A 1 199 ? 10.600 6.907 -21.103 1.00 75.06 199 ALA A C 1
ATOM 1572 O O . ALA A 1 199 ? 11.140 6.871 -22.205 1.00 75.06 199 ALA A O 1
ATOM 1573 N N . VAL A 1 200 ? 11.104 7.613 -20.086 1.00 74.81 200 VAL A N 1
ATOM 1574 C CA . VAL A 1 200 ? 12.344 8.398 -20.180 1.00 74.81 200 VAL A CA 1
ATOM 1575 C C . VAL A 1 200 ? 13.548 7.500 -20.478 1.00 74.81 200 VAL A C 1
ATOM 1577 O O . VAL A 1 200 ? 14.323 7.800 -21.383 1.00 74.81 200 VAL A O 1
ATOM 1580 N N . ILE A 1 201 ? 13.695 6.370 -19.779 1.00 69.12 201 ILE A N 1
ATOM 1581 C CA . ILE A 1 201 ? 14.802 5.426 -20.016 1.00 69.12 201 ILE A CA 1
ATOM 1582 C C . ILE A 1 201 ? 14.750 4.856 -21.440 1.00 69.12 201 ILE A C 1
ATOM 1584 O O . ILE A 1 201 ? 15.791 4.737 -22.087 1.00 69.12 201 ILE A O 1
ATOM 1588 N N . LEU A 1 202 ? 13.556 4.536 -21.948 1.00 68.69 202 LEU A N 1
ATOM 1589 C CA . LEU A 1 202 ? 13.377 4.059 -23.320 1.00 68.69 202 LEU A CA 1
ATOM 1590 C C . LEU A 1 202 ? 13.718 5.134 -24.360 1.00 68.69 202 LEU A C 1
ATOM 1592 O O . LEU A 1 202 ? 14.364 4.822 -25.358 1.00 68.69 202 LEU A O 1
ATOM 1596 N N . PHE A 1 203 ? 13.312 6.383 -24.121 1.00 72.38 203 PHE A N 1
ATOM 1597 C CA . PHE A 1 203 ? 13.486 7.479 -25.074 1.00 72.38 203 PHE A CA 1
ATOM 1598 C C . PHE A 1 203 ? 14.931 7.993 -25.128 1.00 72.38 203 PHE A C 1
ATOM 1600 O O . PHE A 1 203 ? 15.432 8.311 -26.202 1.00 72.38 203 PHE A O 1
ATOM 1607 N N . VAL A 1 204 ? 15.615 8.049 -23.981 1.00 72.00 204 VAL A N 1
ATOM 1608 C CA . VAL A 1 2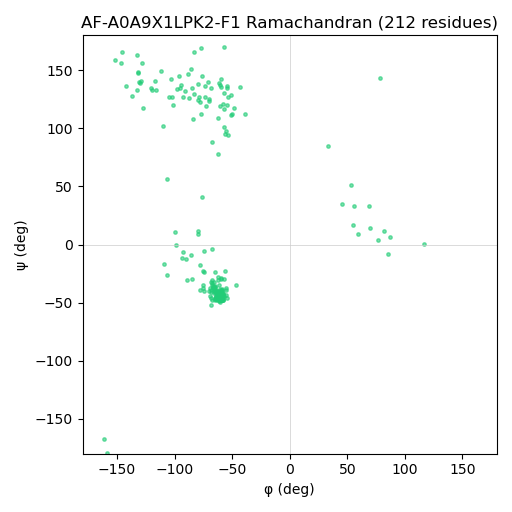04 ? 16.921 8.715 -23.846 1.00 72.00 204 VAL A CA 1
ATOM 1609 C C . VAL A 1 204 ? 18.082 7.713 -23.717 1.00 72.00 204 VAL A C 1
ATOM 1611 O O . VAL A 1 204 ? 19.197 8.000 -24.135 1.00 72.00 204 VAL A O 1
ATOM 1614 N N . GLY A 1 205 ? 17.831 6.500 -23.210 1.00 67.69 205 GLY A N 1
ATOM 1615 C CA . GLY A 1 205 ? 18.868 5.502 -22.926 1.00 67.69 205 GLY A CA 1
ATOM 1616 C C . GLY A 1 205 ? 19.630 5.769 -21.618 1.00 67.69 205 GLY A C 1
ATOM 1617 O O . GLY A 1 205 ? 19.912 6.904 -21.245 1.00 67.69 205 GLY A O 1
ATOM 1618 N N . TRP A 1 206 ? 19.979 4.700 -20.898 1.00 65.69 206 TRP A N 1
ATOM 1619 C CA . TRP A 1 206 ? 20.624 4.769 -19.575 1.00 65.69 206 TRP A CA 1
ATOM 1620 C C . TRP A 1 206 ? 21.969 5.507 -19.516 1.00 65.69 206 TRP A C 1
ATOM 1622 O O . TRP A 1 206 ? 22.170 6.234 -18.542 1.00 65.69 206 TRP A O 1
ATOM 1632 N N . PRO A 1 207 ? 22.878 5.403 -20.514 1.00 68.00 207 PRO A N 1
ATOM 1633 C CA . PRO A 1 207 ? 24.128 6.165 -20.484 1.00 68.00 207 PRO A CA 1
ATOM 1634 C C . PRO A 1 207 ? 23.878 7.677 -20.416 1.00 68.00 207 PRO A C 1
ATOM 1636 O O . PRO A 1 207 ? 24.525 8.385 -19.649 1.00 68.00 207 PRO A O 1
ATOM 1639 N N . THR A 1 208 ? 22.879 8.158 -21.152 1.00 70.06 208 THR A N 1
ATOM 1640 C CA . THR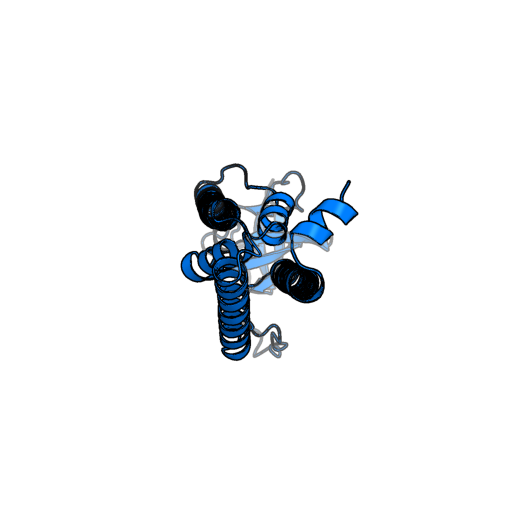 A 1 208 ? 22.489 9.569 -21.188 1.00 70.06 208 THR A CA 1
ATOM 1641 C C . THR A 1 208 ? 21.737 9.989 -19.925 1.00 70.06 208 THR A C 1
ATOM 1643 O O . THR A 1 208 ? 21.947 11.090 -19.426 1.00 70.06 208 THR A O 1
ATOM 1646 N N . VAL A 1 209 ? 20.926 9.102 -19.335 1.00 66.94 209 VAL A N 1
ATOM 1647 C CA . VAL A 1 209 ? 20.301 9.351 -18.021 1.00 66.94 209 VAL A CA 1
ATOM 1648 C C . VAL A 1 209 ? 21.361 9.584 -16.939 1.00 66.94 209 VAL A C 1
ATOM 1650 O O . VAL A 1 209 ? 21.220 10.507 -16.144 1.00 66.94 209 VAL A O 1
ATOM 1653 N N . ILE A 1 210 ? 22.445 8.800 -16.921 1.00 65.94 210 ILE A N 1
ATOM 1654 C CA . ILE A 1 210 ? 23.545 8.999 -15.962 1.00 65.94 210 ILE A CA 1
ATOM 1655 C C . ILE A 1 210 ? 24.258 10.336 -16.194 1.00 65.94 210 ILE A C 1
ATOM 1657 O O . ILE A 1 210 ? 24.624 10.997 -15.226 1.00 65.94 210 ILE A O 1
ATOM 1661 N N . GLN A 1 211 ? 24.450 10.743 -17.451 1.00 69.25 211 GLN A N 1
ATOM 1662 C CA . GLN A 1 211 ? 25.073 12.030 -17.781 1.00 69.25 211 GLN A CA 1
ATOM 1663 C C . GLN A 1 211 ? 24.226 13.230 -17.340 1.00 69.25 211 GLN A C 1
ATOM 1665 O O . GLN A 1 211 ? 24.792 14.241 -16.957 1.00 69.25 211 GLN A O 1
ATOM 1670 N N . LEU A 1 212 ? 22.896 13.110 -17.350 1.00 69.56 212 LEU A N 1
ATOM 1671 C CA . LEU A 1 212 ? 21.974 14.160 -16.896 1.00 69.56 212 LEU A CA 1
ATOM 1672 C C . LEU A 1 212 ? 21.848 14.261 -15.365 1.00 69.56 212 LEU A C 1
ATOM 1674 O O . LEU A 1 212 ? 21.324 15.250 -14.863 1.00 69.56 212 LEU A O 1
ATOM 1678 N N . LEU A 1 213 ? 22.265 13.226 -14.628 1.00 72.31 213 LEU A N 1
ATOM 1679 C CA . LEU A 1 213 ? 22.189 13.162 -13.162 1.00 72.31 213 LEU A CA 1
ATOM 1680 C C . LEU A 1 213 ? 23.517 13.509 -12.464 1.00 72.31 213 LEU A C 1
ATOM 1682 O O . LEU A 1 213 ? 23.578 13.460 -11.234 1.00 72.31 213 LEU A O 1
ATOM 1686 N N . ARG A 1 214 ? 24.568 13.805 -13.232 1.00 59.34 214 ARG A N 1
ATOM 1687 C CA . ARG A 1 214 ? 25.865 14.304 -12.757 1.00 59.34 214 ARG A CA 1
ATOM 1688 C C . ARG A 1 214 ? 25.946 15.809 -12.946 1.00 59.34 214 ARG A C 1
ATOM 1690 O O . ARG A 1 214 ? 26.580 16.440 -12.076 1.00 59.34 214 ARG A O 1
#

Solvent-accessible surface area (backbone atoms only — not comparable to full-atom values): 12138 Å² total; per-residue (Å²): 113,79,46,64,31,30,25,69,41,60,40,80,92,80,39,36,36,30,31,34,33,89,87,71,49,68,27,40,35,43,59,88,32,46,48,99,52,85,89,42,57,74,38,50,30,33,23,34,73,45,81,43,94,97,49,74,46,31,42,34,71,29,30,63,46,88,89,59,77,78,78,73,76,73,82,72,69,79,75,75,71,73,83,69,68,81,76,63,83,48,71,65,62,55,52,52,52,51,53,53,50,51,53,52,50,51,49,53,51,49,31,43,76,67,70,43,41,63,70,66,57,56,54,49,44,52,51,43,16,53,51,33,25,50,51,52,53,46,36,55,48,22,66,72,73,73,48,85,63,69,60,69,66,62,62,49,50,41,26,56,78,57,7,40,67,24,42,49,53,35,35,65,76,63,69,52,75,84,79,51,64,69,60,55,54,52,49,53,49,31,50,52,53,50,52,51,52,49,50,49,42,72,76,63,32,42,75,52,52,55,65,75,75,108

Nearest PDB structures (foldseek):
  5jx4-assembly1_A  TM=8.834E-01  e=2.316E-05  [Bacillus] caldolyticus
  2mo1-assembly1_A  TM=8.473E-01  e=8.486E-05  Thermus aquaticus Y51MC23
  2n49-assembly1_A  TM=7.340E-01  e=1.087E-04  Pectobacterium atrosepticum SCRI1043
  2odv-assembly1_A  TM=3.892E-01  e=8.930E+00  Homo sapiens

Sequence (214 aa):
MRVQGTIHRWDADRGFGFIRRPDQRDAFVHVRDVRGVIPAEGVRVEFSEIQIEGKGPRAVDVRSVAGAPAARYPERAPSRTARGGRRSPGRAGLVVAIVLMAAWISVLAWGWSTERIPIWLLGALLLLNLITYAVYARDKRAARRGDWRTSEAGLHLLAVLGGWPGAWLAQQRLRHKTVKQAFRVVYWFTVLVNCAAVAVILFVGWPTVIQLLR

InterPro domains:
  IPR002059 Cold-shock protein Csp, DNA-binding [PF00313] (4-64)
  IPR002059 Cold-shock protein Csp, DNA-binding [PS51857] (2-64)
  IPR010718 Protein of unknown function DUF1294 [PF06961] (129-183)
  IPR011129 Cold-shock domain [SM00357] (4-65)
  IPR012340 Nucleic acid-binding, OB-fold [G3DSA:2.40.50.140] (1-75)
  IPR012340 Nucleic acid-binding, OB-fold [SSF50249] (1-64)

Foldseek 3Di:
DKFKFFFQDDDVVQQWGWTQGPVRDTAIEGNVQEDPDDDDGGFMWIFDWDDDVVDDIHTGNIYGDPPTPDDDPPPDDDPPPPVPPQPDPPVVNVVVVVVLVVVLVVLVVVCVVVVLDDVVVVVVLVVLLVVLLVLLVVQLVCVVVVHDHDDPVVSLVSLLVNNLVSSVVSCVVVVPPPRDPVVVVSSVVSSVNSVVVSVCCVVQTNVRVVVVVD

Mean predicted aligned error: 16.53 Å